Protein AF-0000000084985138 (afdb_homodimer)

Solvent-accessible surface area (backbone atoms only — not comparable to full-atom values): 16561 Å² total; per-residue (Å²): 129,56,75,46,77,39,46,39,47,27,26,32,42,63,54,96,91,42,33,31,40,39,38,38,76,90,52,29,64,14,48,37,75,36,84,43,32,40,29,29,34,38,32,27,40,36,70,93,33,71,47,73,74,36,28,66,40,36,61,41,64,42,62,32,70,59,45,59,69,62,34,6,36,36,43,36,88,59,55,50,19,69,42,33,66,43,81,42,59,30,41,55,74,44,71,42,72,86,73,21,36,34,35,34,71,59,70,101,64,57,65,66,29,38,24,44,46,53,28,52,50,43,36,36,56,53,20,66,79,80,75,42,58,36,78,61,58,57,84,52,41,78,13,36,74,53,33,75,76,50,74,59,80,75,41,46,61,119,127,56,76,46,77,39,45,38,46,27,26,31,42,62,53,96,90,43,34,31,40,39,37,38,76,90,54,30,64,15,48,35,76,37,85,42,32,39,30,31,34,37,32,27,41,37,69,93,32,71,48,72,74,34,28,66,40,36,59,39,67,43,62,32,70,58,45,58,67,60,34,7,35,35,44,37,89,60,57,51,21,69,42,33,65,44,79,42,58,32,43,54,73,47,71,42,73,86,73,22,36,33,34,34,72,60,70,100,64,58,67,67,28,38,25,43,47,56,29,51,50,43,37,35,55,53,19,64,80,81,75,42,58,36,77,60,57,56,85,51,42,76,12,37,72,54,34,75,75,51,73,60,80,76,42,46,62,118

pLDDT: mean 96.79, std 3.84, range [63.47, 98.94]

InterPro domains:
  IPR023370 TrmO-like, N-terminal domain [PF01980] (15-126)
  IPR023370 TrmO-like, N-terminal domain [PS51668] (6-130)
  IPR023370 TrmO-like, N-terminal domain [cd09281] (15-121)
  IPR036413 YaeB-like superfamily [SSF118196] (1-156)
  IPR036414 YaeB, N-terminal domain superfamily [G3DSA:2.40.30.70] (4-132)
  IPR040372 YaeB-like [PTHR12818] (17-146)
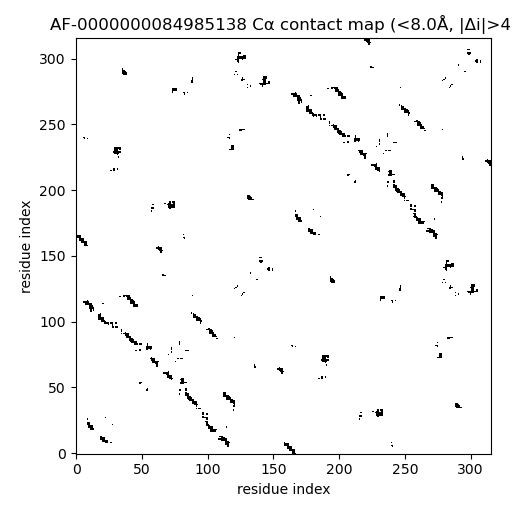
Structure (mmCIF, N/CA/C/O backbone):
data_AF-0000000084985138-model_v1
#
loop_
_entity.id
_entity.type
_entity.pdbx_description
1 polymer 'Methyltransferase, YaeB family'
#
loop_
_atom_site.group_PDB
_atom_site.id
_atom_site.type_symbol
_atom_site.label_atom_id
_atom_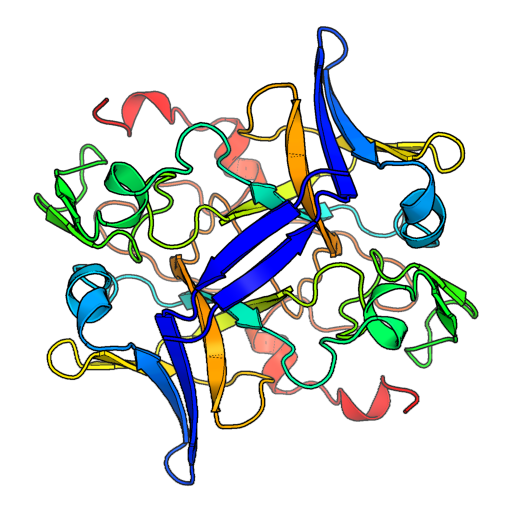site.label_alt_id
_atom_site.label_comp_id
_atom_site.label_asym_id
_atom_site.label_entity_id
_atom_site.label_seq_id
_atom_site.pdbx_PDB_ins_code
_atom_site.Cartn_x
_atom_site.Cartn_y
_atom_site.Cartn_z
_atom_site.occupancy
_atom_site.B_iso_or_equiv
_atom_site.auth_seq_id
_atom_site.auth_comp_id
_atom_site.auth_asym_id
_atom_site.auth_atom_id
_atom_site.pdbx_PDB_model_num
ATOM 1 N N . MET A 1 1 ? 5.258 -19.422 11.555 1 83.12 1 MET A N 1
ATOM 2 C CA . MET A 1 1 ? 4.477 -18.219 11.32 1 83.12 1 MET A CA 1
ATOM 3 C C . MET A 1 1 ? 4.637 -17.234 12.469 1 83.12 1 MET A C 1
ATOM 5 O O . MET A 1 1 ? 4.398 -17.578 13.625 1 83.12 1 MET A O 1
ATOM 9 N N . THR A 1 2 ? 5.156 -16.062 12.195 1 94.25 2 THR A N 1
ATOM 10 C CA . THR A 1 2 ? 5.344 -15.023 13.203 1 94.25 2 THR A CA 1
ATOM 11 C C . THR A 1 2 ? 4.184 -14.031 13.18 1 94.25 2 THR A C 1
ATOM 13 O O . THR A 1 2 ? 3.707 -13.656 12.109 1 94.25 2 THR A O 1
ATOM 16 N N . THR A 1 3 ? 3.689 -13.727 14.383 1 97.88 3 THR A N 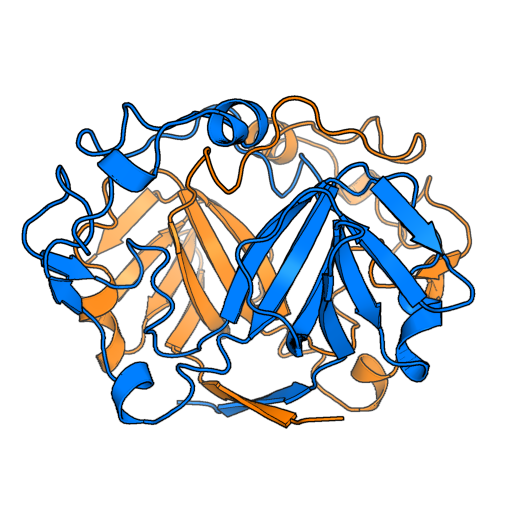1
ATOM 17 C CA . THR A 1 3 ? 2.553 -12.82 14.531 1 97.88 3 THR A CA 1
ATOM 18 C C . THR A 1 3 ? 3.012 -11.453 15.023 1 97.88 3 THR A C 1
ATOM 20 O O . THR A 1 3 ? 3.877 -11.359 15.898 1 97.88 3 THR A O 1
ATOM 23 N N . TYR A 1 4 ? 2.463 -10.398 14.477 1 98.44 4 TYR A N 1
ATOM 24 C CA . TYR A 1 4 ? 2.738 -9.016 14.859 1 98.44 4 TYR A CA 1
ATOM 25 C C . TYR A 1 4 ? 1.45 -8.289 15.227 1 98.44 4 TYR A C 1
ATOM 27 O O . TYR A 1 4 ? 0.352 -8.781 14.953 1 98.44 4 TYR A O 1
ATOM 35 N N . LYS A 1 5 ? 1.633 -7.109 15.914 1 98.12 5 LYS A N 1
ATOM 36 C CA . LYS A 1 5 ? 0.484 -6.309 16.328 1 98.12 5 LYS A CA 1
ATOM 37 C C . LYS A 1 5 ? 0.459 -4.969 15.594 1 98.12 5 LYS A C 1
ATOM 39 O O . LYS A 1 5 ? 1.508 -4.363 15.359 1 98.12 5 LYS A O 1
ATOM 44 N N . VAL A 1 6 ? -0.696 -4.547 15.227 1 98.44 6 VAL A N 1
ATOM 45 C CA . VAL A 1 6 ? -0.898 -3.217 14.664 1 98.44 6 VAL A CA 1
ATOM 46 C C . VAL A 1 6 ? -2.006 -2.496 15.43 1 98.44 6 VAL A C 1
ATOM 48 O O . VAL A 1 6 ? -2.955 -3.127 15.898 1 98.44 6 VAL A O 1
ATOM 51 N N . ASN A 1 7 ? -1.848 -1.217 15.547 1 98.31 7 ASN A N 1
ATOM 52 C CA . ASN A 1 7 ? -2.84 -0.392 16.219 1 98.31 7 ASN A CA 1
ATOM 53 C C . ASN A 1 7 ? -3.551 0.547 15.258 1 98.31 7 ASN A C 1
ATOM 55 O O . ASN A 1 7 ? -2.928 1.089 14.344 1 98.31 7 ASN A O 1
ATOM 59 N N . SER A 1 8 ? -4.844 0.676 15.445 1 98.69 8 SER A N 1
ATOM 60 C CA . SER A 1 8 ? -5.531 1.716 14.68 1 98.69 8 SER A CA 1
ATOM 61 C C . SER A 1 8 ? -5.008 3.102 15.047 1 98.69 8 SER A C 1
ATOM 63 O O . SER A 1 8 ? -4.762 3.391 16.219 1 98.69 8 SER A O 1
ATOM 65 N N . ILE A 1 9 ? -4.836 3.898 14.086 1 98.81 9 ILE A N 1
ATOM 66 C CA . ILE A 1 9 ? -4.355 5.25 14.359 1 98.81 9 ILE A CA 1
ATOM 67 C C . ILE A 1 9 ? -5.473 6.258 14.094 1 98.81 9 ILE A C 1
ATOM 69 O O . ILE A 1 9 ? -5.289 7.461 14.289 1 98.81 9 ILE A O 1
ATOM 73 N N . GLY A 1 10 ? -6.539 5.844 13.594 1 98.75 10 GLY A N 1
ATOM 74 C CA . GLY A 1 10 ? -7.691 6.648 13.219 1 98.75 10 GLY A CA 1
ATOM 75 C C . GLY A 1 10 ? -8.805 5.84 12.586 1 98.75 10 GLY A C 1
ATOM 76 O O . GLY A 1 10 ? -8.82 4.613 12.68 1 98.75 10 GLY A O 1
ATOM 77 N N . THR A 1 11 ? -9.773 6.566 12.031 1 98.69 11 THR A N 1
ATOM 78 C CA . THR A 1 11 ? -10.914 5.898 11.414 1 98.69 11 THR A CA 1
ATOM 79 C C . THR A 1 11 ? -11.375 6.648 10.164 1 98.69 11 THR A C 1
ATOM 81 O O . THR A 1 11 ? -11.102 7.84 10.016 1 98.69 11 THR A O 1
ATOM 84 N N . ILE A 1 12 ? -11.977 5.914 9.297 1 98.69 12 ILE A N 1
ATOM 85 C CA . ILE A 1 12 ? -12.688 6.508 8.164 1 98.69 12 ILE A CA 1
ATOM 86 C C . ILE A 1 12 ? -14.016 7.082 8.633 1 98.69 12 ILE A C 1
ATOM 88 O O . ILE A 1 12 ? -14.734 6.453 9.414 1 98.69 12 ILE A O 1
ATOM 92 N N . CYS A 1 13 ? -14.258 8.266 8.211 1 98.19 13 CYS A N 1
ATOM 93 C CA . CYS A 1 13 ? -15.539 8.906 8.469 1 98.19 13 CYS A CA 1
ATOM 94 C C . CYS A 1 13 ? -16.234 9.266 7.164 1 98.19 13 CYS A C 1
ATOM 96 O O . CYS A 1 13 ? -15.797 10.156 6.441 1 98.19 13 CYS A O 1
ATOM 98 N N . ASN A 1 14 ? -17.25 8.547 6.875 1 95.94 14 ASN A N 1
ATOM 99 C CA . ASN A 1 14 ? -18.109 8.859 5.73 1 95.94 14 ASN A CA 1
ATOM 100 C C . ASN A 1 14 ? -19.406 9.523 6.168 1 95.94 14 ASN A C 1
ATOM 102 O O . ASN A 1 14 ? -20.156 8.977 6.984 1 95.94 14 ASN A O 1
ATOM 106 N N . ASN A 1 15 ? -19.672 10.742 5.625 1 92.94 15 ASN A N 1
ATOM 107 C CA . ASN A 1 15 ? -20.922 11.43 5.938 1 92.94 15 ASN A CA 1
ATOM 108 C C . ASN A 1 15 ? -21.422 12.242 4.746 1 92.94 15 ASN A C 1
ATOM 110 O O . ASN A 1 15 ? -20.969 12.039 3.617 1 92.94 15 ASN A O 1
ATOM 114 N N . GLU A 1 16 ? -22.438 12.992 4.961 1 93 16 GLU A N 1
ATOM 115 C CA . GLU A 1 16 ? -23.078 13.734 3.883 1 93 16 GLU A CA 1
ATOM 116 C C . GLU A 1 16 ? -22.109 14.734 3.25 1 93 16 GLU A C 1
ATOM 118 O O . GLU A 1 16 ? -22.266 15.109 2.088 1 93 16 GLU A O 1
ATOM 123 N N . LYS A 1 17 ? -21.172 15.086 4.035 1 93.38 17 LYS A N 1
ATOM 124 C CA . LYS A 1 17 ? -20.234 16.094 3.564 1 93.38 17 LYS A CA 1
ATOM 125 C C . LYS A 1 17 ? -19.109 15.453 2.758 1 93.38 17 LYS A C 1
ATOM 127 O O . LYS A 1 17 ? -18.328 16.156 2.107 1 93.38 17 LYS A O 1
ATOM 132 N N . GLY A 1 18 ? -19 14.094 2.799 1 96.38 18 GLY A N 1
ATOM 133 C CA . GLY A 1 18 ? -17.969 13.414 2.027 1 96.38 18 GLY A CA 1
ATOM 134 C C . GLY A 1 18 ? -17.203 12.391 2.836 1 96.38 18 GLY A C 1
ATOM 135 O O . GLY A 1 18 ? -17.719 11.859 3.826 1 96.38 18 GLY A O 1
ATOM 136 N N . ALA A 1 19 ? -16.031 11.984 2.322 1 97.94 19 ALA A N 1
ATOM 137 C CA . ALA A 1 19 ? -15.156 10.992 2.953 1 97.94 19 ALA A CA 1
ATOM 138 C C . ALA A 1 19 ? -14.008 11.664 3.701 1 97.94 19 ALA A C 1
ATOM 140 O O . ALA A 1 19 ? -13.383 12.586 3.184 1 97.94 19 ALA A O 1
ATOM 141 N N . PHE A 1 20 ? -13.766 11.18 4.941 1 98.62 20 PHE A N 1
ATOM 142 C CA . PHE A 1 20 ? -12.727 11.766 5.789 1 98.62 20 PHE A CA 1
ATOM 143 C C . PHE A 1 20 ? -11.922 10.672 6.48 1 98.62 20 PHE A C 1
ATOM 145 O O . PHE A 1 20 ? -12.414 9.562 6.691 1 98.62 20 PHE A O 1
ATOM 152 N N . ILE A 1 21 ? -10.711 10.992 6.742 1 98.75 21 ILE A N 1
ATOM 153 C CA . ILE A 1 21 ? -9.891 10.273 7.707 1 98.75 21 ILE A CA 1
ATOM 154 C C . ILE A 1 21 ? -9.781 11.086 9 1 98.75 21 ILE A C 1
ATOM 156 O O . ILE A 1 21 ? -9.367 12.242 8.969 1 98.75 21 ILE A O 1
ATOM 160 N N . GLN A 1 22 ? -10.172 10.508 10.055 1 98.81 22 GLN A N 1
ATOM 161 C CA . GLN A 1 22 ? -10.008 11.133 11.359 1 98.81 22 GLN A CA 1
ATOM 162 C C . GLN A 1 22 ? -8.93 10.43 12.172 1 98.81 22 GLN A C 1
ATOM 164 O O . GLN A 1 22 ? -9.125 9.297 12.625 1 98.81 22 GLN A O 1
ATOM 169 N N . LEU A 1 23 ? -7.848 11.102 12.383 1 98.81 23 LEU A N 1
ATOM 170 C CA . LEU A 1 23 ? -6.781 10.531 13.203 1 98.81 23 LEU A CA 1
ATOM 171 C C . LEU A 1 23 ? -7.125 10.633 14.688 1 98.81 23 LEU A C 1
ATOM 173 O O . LEU A 1 23 ? -7.773 11.594 15.117 1 98.81 23 LEU A O 1
ATOM 177 N N . GLU A 1 24 ? -6.676 9.656 15.422 1 98.56 24 GLU A N 1
ATOM 178 C CA . GLU A 1 24 ? -6.668 9.828 16.875 1 98.56 24 GLU A CA 1
ATOM 179 C C . GLU A 1 24 ? -5.68 10.906 17.297 1 98.56 24 GLU A C 1
ATOM 181 O O . GLU A 1 24 ? -4.66 11.117 16.641 1 98.56 24 GLU A O 1
ATOM 186 N N . ALA A 1 25 ? -5.883 11.531 18.375 1 98.12 25 ALA A N 1
ATOM 187 C CA . ALA A 1 25 ? -5.199 12.742 18.828 1 98.12 25 ALA A CA 1
ATOM 188 C C . ALA A 1 25 ? -3.689 12.523 18.891 1 98.12 25 ALA A C 1
ATOM 190 O O . ALA A 1 25 ? -2.912 13.367 18.453 1 98.12 25 ALA A O 1
ATOM 191 N N . PRO A 1 26 ? -3.248 11.406 19.438 1 98.06 26 PRO A N 1
ATOM 192 C CA . PRO A 1 26 ? -1.802 11.242 19.594 1 98.06 26 PRO A CA 1
ATOM 193 C C . PRO A 1 26 ? -1.057 11.25 18.266 1 98.06 26 PRO A C 1
ATOM 195 O O . PRO A 1 26 ? 0.14 11.539 18.219 1 98.06 26 PRO A O 1
ATOM 198 N N . TYR A 1 27 ? -1.708 11.008 17.172 1 98.75 27 TYR A N 1
ATOM 199 C CA . TYR A 1 27 ? -1.024 10.805 15.906 1 98.75 27 TYR A CA 1
ATOM 200 C C . TYR A 1 27 ? -1.084 12.055 15.047 1 98.75 27 TYR A C 1
ATOM 202 O O . TYR A 1 27 ? -0.501 12.102 13.961 1 98.75 27 TYR A O 1
ATOM 210 N N . ILE A 1 28 ? -1.733 13.078 15.477 1 98.75 28 ILE A N 1
ATOM 211 C CA . ILE A 1 28 ? -2.004 14.281 14.703 1 98.75 28 ILE A CA 1
ATOM 212 C C . ILE A 1 28 ? -0.686 14.938 14.305 1 98.75 28 ILE A C 1
ATOM 214 O O . ILE A 1 28 ? -0.52 15.359 13.156 1 98.75 28 ILE A O 1
ATOM 218 N N . PRO A 1 29 ? 0.353 14.93 15.18 1 98.62 29 PRO A N 1
ATOM 219 C CA . PRO A 1 29 ? 1.61 15.578 14.789 1 98.62 29 PRO A CA 1
ATOM 220 C C . PRO A 1 29 ? 2.281 14.898 13.602 1 98.62 29 PRO A C 1
ATOM 222 O O . PRO A 1 29 ? 3.094 15.516 12.906 1 98.62 29 PRO A O 1
ATOM 225 N N . ALA A 1 30 ? 1.964 13.656 13.305 1 98.75 30 ALA A N 1
ATOM 226 C CA . ALA A 1 30 ? 2.592 12.883 12.234 1 98.75 30 ALA A CA 1
ATOM 227 C C . ALA A 1 30 ? 2.152 13.391 10.859 1 98.75 30 ALA A C 1
ATOM 229 O O . ALA A 1 30 ? 2.73 13.008 9.844 1 98.75 30 ALA A O 1
ATOM 230 N N . LEU A 1 31 ? 1.237 14.336 10.805 1 98.75 31 LEU A N 1
ATOM 231 C CA . LEU A 1 31 ? 0.702 14.867 9.555 1 98.75 31 LEU A CA 1
ATOM 232 C C . LEU A 1 31 ? 1.579 15.992 9.023 1 98.75 31 LEU A C 1
ATOM 234 O O . LEU A 1 31 ? 1.426 16.422 7.879 1 98.75 31 LEU A O 1
ATOM 238 N N . LYS A 1 32 ? 2.492 16.438 9.859 1 98.25 32 LYS A N 1
ATOM 239 C CA . LYS A 1 32 ? 3.262 17.641 9.531 1 98.25 32 LYS A CA 1
ATOM 240 C C . LYS A 1 32 ? 3.875 17.531 8.133 1 98.25 32 LYS A C 1
ATOM 242 O O . LYS A 1 32 ? 4.539 16.547 7.816 1 98.25 32 LYS A O 1
ATOM 247 N N . GLU A 1 33 ? 3.639 18.531 7.219 1 98 33 GLU A N 1
ATOM 248 C CA . GLU A 1 33 ? 4.227 18.703 5.895 1 98 33 GLU A CA 1
ATOM 249 C C . GLU A 1 33 ? 3.588 17.75 4.879 1 98 33 GLU A C 1
ATOM 251 O O . GLU A 1 33 ? 4.152 17.5 3.811 1 98 33 GLU A O 1
ATOM 256 N N . LEU A 1 34 ? 2.33 17.219 5.148 1 98.25 34 LEU A N 1
ATOM 257 C CA . LEU A 1 34 ? 1.65 16.328 4.227 1 98.25 34 LEU A CA 1
ATOM 258 C C . LEU A 1 34 ? 0.988 17.094 3.094 1 98.25 34 LEU A C 1
ATOM 260 O O . LEU A 1 34 ? 0.805 16.562 1.996 1 98.25 34 LEU A O 1
ATOM 264 N N . ASP A 1 35 ? 0.482 18.281 3.232 1 90.88 35 ASP A N 1
ATOM 265 C CA . ASP A 1 35 ? -0.328 19.094 2.324 1 90.88 35 ASP A CA 1
ATOM 266 C C . ASP A 1 35 ? 0.382 19.281 0.987 1 90.88 35 ASP A C 1
ATOM 268 O O . ASP A 1 35 ? -0.264 19.531 -0.036 1 90.88 35 ASP A O 1
ATOM 272 N N . GLY A 1 36 ? 1.616 19.062 0.75 1 93.94 36 GLY A N 1
ATOM 273 C CA . GLY A 1 36 ? 2.279 19.172 -0.539 1 93.94 36 GLY A CA 1
ATOM 274 C C . GLY A 1 36 ? 2.031 17.984 -1.45 1 93.94 36 GLY A C 1
ATOM 275 O O . GLY A 1 36 ? 2.205 18.078 -2.666 1 93.94 36 GLY A O 1
ATOM 276 N N . PHE A 1 37 ? 1.604 16.969 -0.965 1 98.56 37 PHE A N 1
ATOM 277 C CA . PHE A 1 37 ? 1.259 15.781 -1.731 1 98.56 37 PHE A CA 1
ATOM 278 C C . PHE A 1 37 ? -0.216 15.789 -2.113 1 98.56 37 PHE A C 1
ATOM 280 O O . PHE A 1 37 ? -1.08 16.016 -1.264 1 98.56 37 PHE A O 1
ATOM 287 N N . SER A 1 38 ? -0.513 15.539 -3.354 1 98.69 38 SER A N 1
ATOM 288 C CA . SER A 1 38 ? -1.9 15.539 -3.809 1 98.69 38 SER A CA 1
ATOM 289 C C . SER A 1 38 ? -2.615 14.25 -3.398 1 98.69 38 SER A C 1
ATOM 291 O O . SER A 1 38 ? -3.846 14.219 -3.322 1 98.69 38 SER A O 1
ATOM 293 N N . HIS 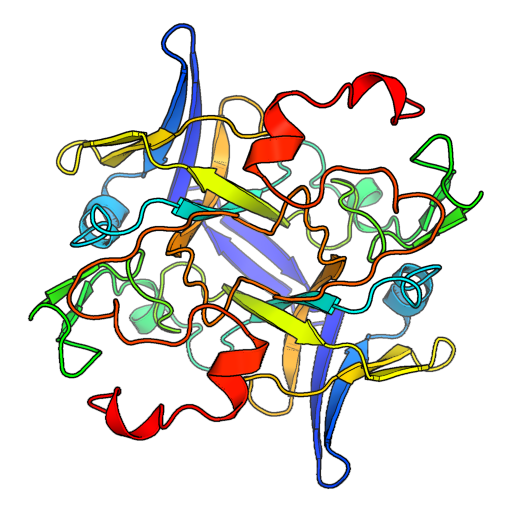A 1 39 ? -1.852 13.227 -3.242 1 98.81 39 HIS A N 1
ATOM 294 C CA . HIS A 1 39 ? -2.41 11.914 -2.936 1 98.81 39 HIS A CA 1
ATOM 295 C C . HIS A 1 39 ? -1.657 11.25 -1.787 1 98.81 39 HIS A C 1
ATOM 297 O O . HIS A 1 39 ? -0.494 11.578 -1.533 1 98.81 39 HIS A O 1
ATOM 303 N N . ILE A 1 40 ? -2.338 10.328 -1.13 1 98.88 40 ILE A N 1
ATOM 304 C CA . ILE A 1 40 ? -1.737 9.484 -0.1 1 98.88 40 ILE A CA 1
ATOM 305 C C . ILE A 1 40 ? -2.154 8.031 -0.312 1 98.88 40 ILE A C 1
ATOM 307 O O . ILE A 1 40 ? -3.188 7.758 -0.93 1 98.88 40 ILE A O 1
ATOM 311 N N . ASN A 1 41 ? -1.297 7.105 0.103 1 98.88 41 ASN A N 1
ATOM 312 C CA . ASN A 1 41 ? -1.668 5.711 0.323 1 98.88 41 ASN A CA 1
ATOM 313 C C . ASN A 1 41 ? -2.201 5.488 1.735 1 98.88 41 ASN A C 1
ATOM 315 O O . ASN A 1 41 ? -1.549 5.855 2.715 1 98.88 41 ASN A O 1
ATOM 319 N N . VAL A 1 42 ? -3.359 4.953 1.807 1 98.94 42 VAL A N 1
ATOM 320 C CA . VAL A 1 42 ? -3.971 4.652 3.098 1 98.94 42 VAL A CA 1
ATOM 321 C C . VAL A 1 42 ? -4.02 3.141 3.307 1 98.94 42 VAL A C 1
ATOM 323 O O . VAL A 1 42 ? -4.52 2.404 2.453 1 98.94 42 VAL A O 1
ATOM 326 N N . LEU A 1 43 ? -3.385 2.672 4.359 1 98.94 43 LEU A N 1
ATOM 327 C CA . LEU A 1 43 ? -3.57 1.308 4.84 1 98.94 43 LEU A CA 1
ATOM 328 C C . LEU A 1 43 ? -4.676 1.244 5.883 1 98.94 43 LEU A C 1
ATOM 330 O O . LEU A 1 43 ? -4.617 1.939 6.902 1 98.94 43 LEU A O 1
ATOM 334 N N . TRP A 1 44 ? -5.641 0.47 5.586 1 98.81 44 TRP A N 1
ATOM 335 C CA . TRP A 1 44 ? -6.781 0.393 6.488 1 98.81 44 TRP A CA 1
ATOM 336 C C . TRP A 1 44 ? -7.242 -1.052 6.664 1 98.81 44 TRP A C 1
ATOM 338 O O . TRP A 1 44 ? -6.777 -1.947 5.957 1 98.81 44 TRP A O 1
ATOM 348 N N . TRP A 1 45 ? -8.047 -1.31 7.668 1 98.81 45 TRP A N 1
ATOM 349 C CA . TRP A 1 45 ? -8.312 -2.658 8.156 1 98.81 45 TRP A CA 1
ATOM 350 C C . TRP A 1 45 ? -9.703 -3.127 7.723 1 98.81 45 TRP A C 1
ATOM 352 O O . TRP A 1 45 ? -10.711 -2.508 8.07 1 98.81 45 TRP A O 1
ATOM 362 N N . PHE A 1 46 ? -9.758 -4.234 6.922 1 98.06 46 PHE A N 1
ATOM 363 C CA . PHE A 1 46 ? -11.039 -4.848 6.605 1 98.06 46 PHE A CA 1
ATOM 364 C C . PHE A 1 46 ? -11.688 -5.43 7.855 1 98.06 46 PHE A C 1
ATOM 366 O O . PHE A 1 46 ? -11.82 -6.648 7.98 1 98.06 46 PHE A O 1
ATOM 373 N N . SER A 1 47 ? -12.234 -4.551 8.656 1 96.69 47 SER A N 1
ATOM 374 C CA . SER A 1 47 ? -12.672 -4.91 10 1 96.69 47 SER A CA 1
ATOM 375 C C . SER A 1 47 ? -13.805 -5.93 9.961 1 96.69 47 SER A C 1
ATOM 377 O O . SER A 1 47 ? -13.93 -6.762 10.867 1 96.69 47 SER A O 1
ATOM 379 N N . ASP A 1 48 ? -14.602 -5.938 8.945 1 96.44 48 ASP A N 1
ATOM 380 C CA . ASP A 1 48 ? -15.75 -6.828 8.859 1 96.44 48 ASP A CA 1
ATOM 381 C C . ASP A 1 48 ? -15.328 -8.227 8.422 1 96.44 48 ASP A C 1
ATOM 383 O O . ASP A 1 48 ? -16.125 -9.172 8.484 1 96.44 48 ASP A O 1
ATOM 387 N N . PHE A 1 49 ? -14.078 -8.391 8.086 1 97.75 49 PHE A N 1
ATOM 388 C CA . PHE A 1 49 ? -13.602 -9.656 7.551 1 97.75 49 PHE A CA 1
ATOM 389 C C . PHE A 1 49 ? -12.438 -10.195 8.367 1 97.75 49 PHE A C 1
ATOM 391 O O . PHE A 1 49 ? -11.547 -10.859 7.836 1 97.75 49 PHE A O 1
ATOM 398 N N . ASP A 1 50 ? -12.445 -9.766 9.641 1 97.81 50 ASP A N 1
ATOM 399 C CA . ASP A 1 50 ? -11.359 -10.156 10.531 1 97.81 50 ASP A CA 1
ATOM 400 C C . ASP A 1 50 ? -11.789 -11.297 11.453 1 97.81 50 ASP A C 1
ATOM 402 O O . ASP A 1 50 ? -11.984 -11.094 12.656 1 97.81 50 ASP A O 1
ATOM 406 N N . ASN A 1 51 ? -11.867 -12.438 10.977 1 97.69 51 ASN A N 1
ATOM 407 C CA . ASN A 1 51 ? -12.039 -13.656 11.766 1 97.69 51 ASN A CA 1
ATOM 408 C C . ASN A 1 51 ? -11.359 -14.852 11.102 1 97.69 51 ASN A C 1
ATOM 410 O O . ASN A 1 51 ? -10.906 -14.758 9.961 1 97.69 51 ASN A O 1
ATOM 414 N N . ALA A 1 52 ? -11.273 -15.945 11.758 1 97.44 52 ALA A N 1
ATOM 415 C CA . ALA A 1 52 ? -10.484 -17.109 11.328 1 97.44 52 ALA A CA 1
ATOM 416 C C . ALA A 1 52 ? -10.992 -17.641 9.992 1 97.44 52 ALA A C 1
ATOM 418 O O . ALA A 1 52 ? -10.195 -18.062 9.148 1 97.44 52 ALA A O 1
ATOM 419 N N . ASP A 1 53 ? -12.273 -17.672 9.812 1 98.19 53 ASP A N 1
ATOM 420 C CA . ASP A 1 53 ? -12.859 -18.219 8.586 1 98.19 53 ASP A CA 1
ATOM 421 C C . ASP A 1 53 ? -12.43 -17.406 7.367 1 98.19 53 ASP A C 1
ATOM 423 O O . ASP A 1 53 ? -12 -17.969 6.363 1 98.19 53 ASP A O 1
ATOM 427 N N . PHE A 1 54 ? -12.516 -16.125 7.43 1 98.44 54 PHE A N 1
ATOM 428 C CA . PHE A 1 54 ? -12.156 -15.25 6.316 1 98.44 54 PHE A CA 1
ATOM 429 C C . PHE A 1 54 ? -10.648 -15.258 6.09 1 98.44 54 PHE A C 1
ATOM 431 O O . PHE A 1 54 ? -10.188 -15.234 4.949 1 98.44 54 PHE A O 1
ATOM 438 N N . ARG A 1 55 ? -9.875 -15.375 7.109 1 98.31 55 ARG A N 1
ATOM 439 C CA . ARG A 1 55 ? -8.422 -15.273 7.027 1 98.31 55 ARG A CA 1
ATOM 440 C C . ARG A 1 55 ? -7.82 -16.562 6.469 1 98.31 55 ARG A C 1
ATOM 442 O O . ARG A 1 55 ? -6.648 -16.578 6.086 1 98.31 55 ARG A O 1
ATOM 449 N N . SER A 1 56 ? -8.602 -17.609 6.414 1 98.12 56 SER A N 1
ATOM 450 C CA . SER A 1 56 ? -8.102 -18.891 5.945 1 98.12 56 SER A CA 1
ATOM 451 C C . SER A 1 56 ? -8.352 -19.062 4.453 1 98.12 56 SER A C 1
ATOM 453 O O . SER A 1 56 ? -7.855 -20.016 3.844 1 98.12 56 SER A O 1
ATOM 455 N N . VAL A 1 57 ? -9.078 -18.156 3.857 1 98.25 57 VAL A N 1
ATOM 456 C CA . VAL A 1 57 ? -9.445 -18.266 2.449 1 98.25 57 VAL A CA 1
ATOM 457 C C . VAL A 1 57 ? -8.25 -17.875 1.579 1 98.25 57 VAL A C 1
ATOM 459 O O . VAL A 1 57 ? -7.68 -16.797 1.758 1 98.25 57 VAL A O 1
ATOM 462 N N . LEU A 1 58 ? -7.891 -18.719 0.598 1 98.56 58 LEU A N 1
ATOM 463 C CA . LEU A 1 58 ? -6.711 -18.484 -0.225 1 98.56 58 LEU A CA 1
ATOM 464 C C . LEU A 1 58 ? -7.086 -18.375 -1.697 1 98.56 58 LEU A C 1
ATOM 466 O O . LEU A 1 58 ? -6.297 -17.875 -2.506 1 98.56 58 LEU A O 1
ATOM 470 N N . GLU A 1 59 ? -8.273 -18.844 -1.986 1 98.31 59 GLU A N 1
ATOM 471 C CA . GLU A 1 59 ? -8.789 -18.781 -3.352 1 98.31 59 GLU A CA 1
ATOM 472 C C . GLU A 1 59 ? -10.242 -18.328 -3.377 1 98.31 59 GLU A C 1
ATOM 474 O O . GLU A 1 59 ? -10.953 -18.469 -2.377 1 98.31 59 GLU A O 1
ATOM 479 N N . THR A 1 60 ? -10.594 -17.812 -4.441 1 96.81 60 THR A N 1
ATOM 480 C CA . THR A 1 60 ? -11.984 -17.406 -4.633 1 96.81 60 THR A CA 1
ATOM 481 C C . THR A 1 60 ? -12.492 -17.844 -6 1 96.81 60 THR A C 1
ATOM 483 O O . THR A 1 60 ? -11.719 -17.969 -6.949 1 96.81 60 THR A O 1
ATOM 486 N N . ASP A 1 61 ? -13.789 -18.094 -6.039 1 95.81 61 ASP A N 1
ATOM 487 C CA . ASP A 1 61 ? -14.422 -18.266 -7.34 1 95.81 61 ASP A CA 1
ATOM 488 C C . ASP A 1 61 ? -14.414 -16.953 -8.141 1 95.81 61 ASP A C 1
ATOM 490 O O . ASP A 1 61 ? -14.086 -15.898 -7.598 1 95.81 61 ASP A O 1
ATOM 494 N N . GLN A 1 62 ? -14.734 -17.016 -9.375 1 95 62 GLN A N 1
ATOM 495 C CA . GLN A 1 62 ? -14.641 -15.914 -10.336 1 95 62 GLN A CA 1
ATOM 496 C C . GLN A 1 62 ? -15.203 -14.625 -9.758 1 95 62 GLN A C 1
ATOM 498 O O . GLN A 1 62 ? -16.406 -14.367 -9.836 1 95 62 GLN A O 1
ATOM 503 N N . PRO A 1 63 ? -14.312 -13.789 -9.352 1 91.56 63 PRO A N 1
ATOM 504 C CA . PRO A 1 63 ? -14.789 -12.586 -8.656 1 91.56 63 PRO A CA 1
ATOM 505 C C . PRO A 1 63 ? -15.242 -11.492 -9.625 1 91.56 63 PRO A C 1
ATOM 507 O O . PRO A 1 63 ? -16.047 -10.633 -9.25 1 91.56 63 PRO A O 1
ATOM 510 N N . TYR A 1 64 ? -14.648 -11.539 -10.852 1 92.88 64 TYR A N 1
ATOM 511 C CA . TYR A 1 64 ? -14.969 -10.555 -11.875 1 92.88 64 TYR A CA 1
ATOM 512 C C . TYR A 1 64 ? -15.531 -11.234 -13.125 1 92.88 64 TYR A C 1
ATOM 514 O O . TYR A 1 64 ? -15.133 -12.352 -13.461 1 92.88 64 TYR A O 1
ATOM 522 N N . LYS A 1 65 ? -16.375 -10.609 -13.844 1 92.12 65 LYS A N 1
ATOM 523 C CA . LYS A 1 65 ? -17.125 -11.18 -14.953 1 92.12 65 LYS A CA 1
ATOM 524 C C . LYS A 1 65 ? -16.188 -11.812 -15.984 1 92.12 65 LYS A C 1
ATOM 526 O O . LYS A 1 65 ? -16.484 -12.883 -16.516 1 92.12 65 LYS A O 1
ATOM 531 N N . LYS A 1 66 ? -15.055 -11.203 -16.266 1 94.31 66 LYS A N 1
ATOM 532 C CA . LYS A 1 66 ? -14.172 -11.688 -17.328 1 94.31 66 LYS A CA 1
ATOM 533 C C . LYS A 1 66 ? -12.945 -12.383 -16.75 1 94.31 66 LYS A C 1
ATOM 535 O O . LYS A 1 66 ? -12.031 -12.758 -17.484 1 94.31 66 LYS A O 1
ATOM 540 N N . ALA A 1 67 ? -12.977 -12.531 -15.422 1 95.5 67 ALA A N 1
ATOM 541 C CA . ALA A 1 67 ? -11.82 -13.125 -14.75 1 95.5 67 ALA A CA 1
ATOM 542 C C . ALA A 1 67 ? -11.805 -14.641 -14.922 1 95.5 67 ALA A C 1
ATOM 544 O O . ALA A 1 67 ? -12.797 -15.234 -15.344 1 95.5 67 ALA A O 1
ATOM 545 N N . PRO A 1 68 ? -10.672 -15.305 -14.633 1 96.25 68 PRO A N 1
ATOM 546 C CA . PRO A 1 68 ? -10.648 -16.766 -14.578 1 96.25 68 PRO A CA 1
ATOM 547 C C . PRO A 1 68 ? -11.633 -17.328 -13.562 1 96.25 68 PRO A C 1
ATOM 549 O O . PRO A 1 68 ? -12.016 -16.641 -12.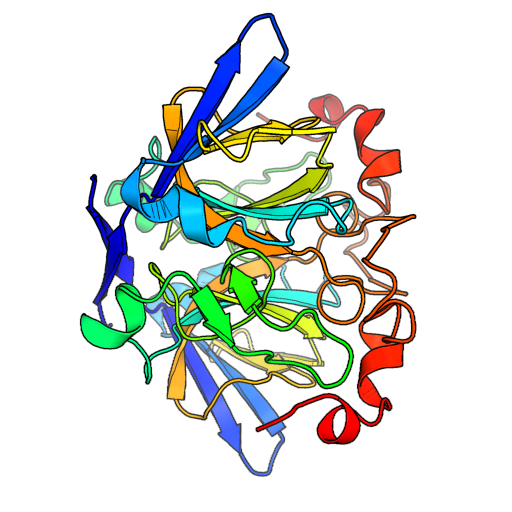609 1 96.25 68 PRO A O 1
ATOM 552 N N . GLU A 1 69 ? -11.984 -18.594 -13.75 1 95.94 69 GLU A N 1
ATOM 553 C CA . GLU A 1 69 ? -12.984 -19.266 -12.922 1 95.94 69 GLU A CA 1
ATOM 554 C C . GLU A 1 69 ? -12.562 -19.281 -11.453 1 95.94 69 GLU A C 1
ATOM 556 O O . GLU A 1 69 ? -13.406 -19.172 -10.555 1 95.94 69 GLU A O 1
ATOM 561 N N . LYS A 1 70 ? -11.297 -19.484 -11.25 1 97 70 LYS A N 1
ATOM 562 C CA . LYS A 1 70 ? -10.719 -19.516 -9.914 1 97 70 LYS A CA 1
ATOM 563 C C . LYS A 1 70 ? -9.469 -18.641 -9.836 1 97 70 LYS A C 1
ATOM 565 O O . LYS A 1 70 ? -8.633 -18.672 -10.742 1 97 70 LYS A O 1
ATOM 570 N N . MET A 1 71 ? -9.422 -17.859 -8.812 1 97.44 71 MET A N 1
ATOM 571 C CA . MET A 1 71 ? -8.266 -16.984 -8.617 1 97.44 71 MET A CA 1
ATOM 572 C C . MET A 1 71 ? -7.754 -17.062 -7.188 1 97.44 71 MET A C 1
ATOM 574 O O . MET A 1 71 ? -8.539 -17.234 -6.25 1 97.44 71 MET A O 1
ATOM 578 N N . GLY A 1 72 ? -6.41 -16.969 -7.031 1 98.5 72 GLY A N 1
ATOM 579 C CA . GLY A 1 72 ? -5.859 -16.781 -5.699 1 98.5 72 GLY A CA 1
ATOM 580 C C . GLY A 1 72 ? -6.078 -15.383 -5.16 1 98.5 72 GLY A C 1
ATOM 581 O O . GLY A 1 72 ? -6.09 -14.414 -5.922 1 98.5 72 GLY A O 1
ATOM 582 N N . ILE A 1 73 ? -6.164 -15.273 -3.861 1 98.5 73 ILE A N 1
ATOM 583 C CA . ILE A 1 73 ? -6.543 -14.008 -3.252 1 98.5 73 ILE A CA 1
ATOM 584 C C . ILE A 1 73 ? -5.457 -12.961 -3.504 1 98.5 73 ILE A C 1
ATOM 586 O O . ILE A 1 73 ? -5.742 -11.773 -3.613 1 98.5 73 ILE A O 1
ATOM 590 N N . PHE A 1 74 ? -4.188 -13.367 -3.732 1 98.81 74 PHE A N 1
ATOM 591 C CA . PHE A 1 74 ? -3.104 -12.422 -3.975 1 98.81 74 PHE A CA 1
ATOM 592 C C . PHE A 1 74 ? -3.166 -11.875 -5.398 1 98.81 74 PHE A C 1
ATOM 594 O O . PHE A 1 74 ? -2.492 -10.898 -5.723 1 98.81 74 PHE A O 1
ATOM 601 N N . ALA A 1 75 ? -4.008 -12.469 -6.211 1 98.38 75 ALA A N 1
ATOM 602 C CA . ALA A 1 75 ? -4.25 -11.953 -7.559 1 98.38 75 ALA A CA 1
ATOM 603 C C . ALA A 1 75 ? -5.508 -11.094 -7.594 1 98.38 75 ALA A C 1
ATOM 605 O O . ALA A 1 75 ? -6 -10.75 -8.672 1 98.38 75 ALA A O 1
ATOM 606 N N . THR A 1 76 ? -6.039 -10.773 -6.414 1 97.31 76 THR A N 1
ATOM 607 C CA . THR A 1 76 ? -7.234 -9.953 -6.289 1 97.31 76 THR A CA 1
ATOM 608 C C . THR A 1 76 ? -7.023 -8.852 -5.246 1 97.31 76 THR A C 1
ATOM 610 O O . THR A 1 76 ? -5.969 -8.781 -4.613 1 97.31 76 THR A O 1
ATOM 613 N N . ARG A 1 77 ? -8.031 -8.016 -5.168 1 96.94 77 ARG A N 1
ATOM 614 C CA . ARG A 1 77 ? -8.109 -7.027 -4.098 1 96.94 77 ARG A CA 1
ATOM 615 C C . ARG A 1 77 ? -9.234 -7.359 -3.127 1 96.94 77 ARG A C 1
ATOM 617 O O . ARG A 1 77 ? -9.867 -6.461 -2.572 1 96.94 77 ARG A O 1
ATOM 624 N N . SER A 1 78 ? -9.438 -8.633 -2.902 1 96.12 78 SER A N 1
ATOM 625 C CA . SER A 1 78 ? -10.492 -9.148 -2.041 1 96.12 78 SER A CA 1
ATOM 626 C C . SER A 1 78 ? -10.25 -8.773 -0.583 1 96.12 78 SER A C 1
ATOM 628 O O . SER A 1 78 ? -9.117 -8.828 -0.102 1 96.12 78 SER A O 1
ATOM 630 N N . PRO A 1 79 ? -11.344 -8.43 0.163 1 97.31 79 PRO A N 1
ATOM 631 C CA . PRO A 1 79 ? -11.211 -8.195 1.603 1 97.31 79 PRO A CA 1
ATOM 632 C C . PRO A 1 79 ? -10.938 -9.477 2.387 1 97.31 79 PRO A C 1
ATOM 634 O O . PRO A 1 79 ? -10.5 -9.422 3.539 1 97.31 79 PRO A O 1
ATOM 637 N N . VAL A 1 80 ? -11.312 -10.594 1.777 1 97.81 80 VAL A N 1
ATOM 638 C CA . VAL A 1 80 ? -11.094 -11.914 2.369 1 97.81 80 VAL A CA 1
ATOM 639 C C . VAL A 1 80 ? -9.672 -12.383 2.078 1 97.81 80 VAL A C 1
ATOM 641 O O . VAL A 1 80 ? -9.367 -12.805 0.959 1 97.81 80 VAL A O 1
ATOM 644 N N . ARG A 1 81 ? -8.883 -12.375 3.146 1 98.69 81 ARG A N 1
ATOM 645 C CA . ARG A 1 81 ? -7.469 -12.688 2.961 1 98.69 81 ARG A CA 1
ATOM 646 C C . ARG A 1 81 ? -6.777 -12.906 4.301 1 98.69 81 ARG A C 1
ATOM 648 O O . ARG A 1 81 ? -7.297 -12.508 5.348 1 98.69 81 ARG A O 1
ATOM 655 N N . PRO A 1 82 ? -5.523 -13.469 4.301 1 98.56 82 PRO A N 1
ATOM 656 C CA . PRO A 1 82 ? -4.852 -13.844 5.547 1 98.56 82 PRO A CA 1
ATOM 657 C C . PRO A 1 82 ? -4.688 -12.672 6.508 1 98.56 82 PRO A C 1
ATOM 659 O O . PRO A 1 82 ? -4.926 -12.82 7.711 1 98.56 82 PRO A O 1
ATOM 662 N N . ASN A 1 83 ? -4.16 -11.578 6.027 1 98.81 83 ASN A N 1
ATOM 663 C CA . ASN A 1 83 ? -4.145 -10.312 6.754 1 98.81 83 ASN A CA 1
ATOM 664 C C . ASN A 1 83 ? -5.059 -9.273 6.102 1 98.81 83 ASN A C 1
ATOM 666 O O . ASN A 1 83 ? -4.777 -8.797 5 1 98.81 83 ASN A O 1
ATOM 670 N N . PRO A 1 84 ? -6.152 -8.969 6.738 1 98.69 84 PRO A N 1
ATOM 671 C CA . PRO A 1 84 ? -7.148 -8.109 6.098 1 98.69 84 PRO A CA 1
ATOM 672 C C . PRO A 1 84 ? -6.738 -6.637 6.094 1 98.69 84 PRO A C 1
ATOM 674 O O . PRO A 1 84 ? -7.477 -5.785 6.594 1 98.69 84 PRO A O 1
ATOM 677 N N . ILE A 1 85 ? -5.586 -6.328 5.473 1 98.88 85 ILE A N 1
ATOM 678 C CA . ILE A 1 85 ? -5.086 -4.973 5.277 1 98.88 85 ILE A CA 1
ATOM 679 C C . ILE A 1 85 ? -5.457 -4.484 3.877 1 98.88 85 ILE A C 1
ATOM 681 O O . ILE A 1 85 ? -5.117 -5.125 2.881 1 98.88 85 ILE A O 1
ATOM 685 N N . ALA A 1 86 ? -6.156 -3.422 3.842 1 98.75 86 ALA A N 1
ATOM 686 C CA . ALA A 1 86 ? -6.484 -2.799 2.562 1 98.75 86 ALA A CA 1
ATOM 687 C C . ALA A 1 86 ? -5.469 -1.721 2.199 1 98.75 86 ALA A C 1
ATOM 689 O O . ALA A 1 86 ? -4.742 -1.228 3.062 1 98.75 86 ALA A O 1
ATOM 690 N N . LEU A 1 87 ? -5.371 -1.442 0.939 1 98.81 87 LEU A N 1
ATOM 691 C CA . LEU A 1 87 ? -4.531 -0.387 0.385 1 98.81 87 LEU A CA 1
ATOM 692 C C . LEU A 1 87 ? -5.316 0.471 -0.602 1 98.81 87 LEU A C 1
ATOM 694 O O . LEU A 1 87 ? -5.879 -0.046 -1.569 1 98.81 87 LEU A O 1
ATOM 698 N N . SER A 1 88 ? -5.395 1.771 -0.368 1 98.5 88 SER A N 1
ATOM 699 C CA . SER A 1 88 ? -6.059 2.697 -1.278 1 98.5 88 SER A CA 1
ATOM 700 C C . SER A 1 88 ? -5.199 3.932 -1.535 1 98.5 88 SER A C 1
ATOM 702 O O . SER A 1 88 ? -4.746 4.586 -0.594 1 98.5 88 SER A O 1
ATOM 704 N N . ALA A 1 89 ? -4.922 4.203 -2.783 1 98.62 89 ALA A N 1
ATOM 705 C CA . ALA A 1 89 ? -4.461 5.539 -3.143 1 98.62 89 ALA A CA 1
ATOM 706 C C . ALA A 1 89 ? -5.629 6.516 -3.244 1 98.62 89 ALA A C 1
ATOM 708 O O . ALA A 1 89 ? -6.605 6.25 -3.949 1 98.62 89 ALA A O 1
ATOM 709 N N . VAL A 1 90 ? -5.496 7.676 -2.518 1 98.44 90 VAL A N 1
ATOM 710 C CA . VAL A 1 90 ? -6.633 8.586 -2.508 1 98.44 90 VAL A CA 1
ATOM 711 C C . VAL A 1 90 ? -6.148 10.023 -2.68 1 98.44 90 VAL A C 1
ATOM 713 O O . VAL A 1 90 ? -5.02 10.352 -2.303 1 98.44 90 VAL A O 1
ATOM 716 N N . GLU A 1 91 ? -7.004 10.812 -3.205 1 98.44 91 GLU A N 1
ATOM 717 C CA . GLU A 1 91 ? -6.711 12.234 -3.379 1 98.44 91 GLU A CA 1
ATOM 718 C C . GLU A 1 91 ? -7.031 13.023 -2.113 1 98.44 91 GLU A C 1
ATOM 720 O O . GLU A 1 91 ? -8.102 12.852 -1.521 1 98.44 91 GLU A O 1
ATOM 725 N N . ILE A 1 92 ? -6.113 13.859 -1.729 1 98.69 92 ILE A N 1
ATOM 726 C CA . ILE A 1 92 ? -6.332 14.773 -0.613 1 98.69 92 ILE A CA 1
ATOM 727 C C . ILE A 1 92 ? -7.098 16 -1.096 1 98.69 92 ILE A C 1
ATOM 729 O O . ILE A 1 92 ? -6.695 16.656 -2.068 1 98.69 92 ILE A O 1
ATOM 733 N N . ILE A 1 93 ? -8.156 16.297 -0.435 1 98.19 93 ILE A N 1
ATOM 734 C CA . ILE A 1 93 ? -8.898 17.531 -0.724 1 98.19 93 ILE A CA 1
ATOM 735 C C . ILE A 1 93 ? -8.469 18.625 0.233 1 98.19 93 ILE A C 1
ATOM 737 O O . ILE A 1 93 ? -8.219 19.766 -0.188 1 98.19 93 ILE A O 1
ATOM 741 N N . ASP A 1 94 ? -8.367 18.25 1.539 1 98.12 94 ASP A N 1
ATOM 742 C CA . ASP A 1 94 ? -7.996 19.219 2.566 1 98.12 94 ASP A CA 1
ATOM 743 C C . ASP A 1 94 ? -7.488 18.516 3.824 1 98.12 94 ASP A C 1
ATOM 745 O O . ASP A 1 94 ? -7.805 17.344 4.062 1 98.12 94 ASP A O 1
ATOM 749 N N . ILE A 1 95 ? -6.668 19.234 4.527 1 98.56 95 ILE A N 1
ATOM 750 C CA . ILE A 1 95 ? -6.152 18.719 5.793 1 98.56 95 ILE A CA 1
ATOM 751 C C . ILE A 1 95 ? -6.355 19.75 6.895 1 98.56 95 ILE A C 1
ATOM 753 O O . ILE A 1 95 ? -5.922 20.906 6.762 1 98.56 95 ILE A O 1
ATOM 757 N N . ASP A 1 96 ? -7.07 19.391 7.918 1 98.31 96 ASP A N 1
ATOM 758 C CA . ASP A 1 96 ? -7.125 20.172 9.156 1 98.31 96 ASP A CA 1
ATOM 759 C C . ASP A 1 96 ? -6.109 19.656 10.172 1 98.31 96 ASP A C 1
ATOM 761 O O . ASP A 1 96 ? -6.383 18.688 10.898 1 98.31 96 ASP A O 1
ATOM 765 N N . TYR A 1 97 ? -5.023 20.312 10.312 1 98 97 TYR A N 1
ATOM 766 C CA . TYR A 1 97 ? -3.896 19.844 11.117 1 98 97 TYR A CA 1
ATOM 767 C C . TYR A 1 97 ? -4.207 19.953 12.602 1 98 97 TYR A C 1
ATOM 769 O O . TYR A 1 97 ? -3.555 19.312 13.43 1 98 97 TYR A O 1
ATOM 777 N N . MET A 1 98 ? -5.098 20.766 12.922 1 97.94 98 MET A N 1
ATOM 778 C CA . MET A 1 98 ? -5.438 20.938 14.328 1 97.94 98 MET A CA 1
ATOM 779 C C . MET A 1 98 ? -6.281 19.781 14.836 1 97.94 98 MET A C 1
ATOM 781 O O . MET A 1 98 ? -5.996 19.219 15.891 1 97.94 98 MET A O 1
ATOM 785 N N . SER A 1 99 ? -7.27 19.328 14.078 1 98.19 99 SER A N 1
ATOM 786 C CA . SER A 1 99 ? -8.188 18.297 14.516 1 98.19 99 SER A CA 1
ATOM 787 C C . SER A 1 99 ? -7.762 16.922 13.992 1 98.19 99 SER A C 1
ATOM 789 O O . SER A 1 99 ? -8.312 15.898 14.391 1 98.19 99 SER A O 1
ATOM 791 N N . GLY A 1 100 ? -6.816 16.891 13.102 1 98.38 100 GLY A N 1
ATOM 792 C CA . GLY A 1 100 ? -6.363 15.641 12.523 1 98.38 100 GLY A CA 1
ATOM 793 C C . GLY A 1 100 ? -7.324 15.07 11.5 1 98.38 100 GLY A C 1
ATOM 794 O O . GLY A 1 100 ? -7.469 13.852 11.391 1 98.38 100 GLY A O 1
ATOM 795 N N . LEU A 1 101 ? -8.023 15.953 10.875 1 98.44 101 LEU A N 1
ATOM 796 C CA . LEU A 1 101 ? -9.016 15.539 9.883 1 98.44 101 LEU A CA 1
ATOM 797 C C . LEU A 1 101 ? -8.484 15.734 8.469 1 98.44 101 LEU A C 1
ATOM 799 O O . LEU A 1 101 ? -8.031 16.828 8.109 1 98.44 101 LEU A O 1
ATOM 803 N N . ILE A 1 102 ? -8.453 14.695 7.703 1 98.75 102 ILE A N 1
ATOM 804 C CA . ILE A 1 102 ? -8.086 14.75 6.293 1 98.75 102 ILE A CA 1
ATOM 805 C C . ILE A 1 102 ? -9.32 14.492 5.43 1 98.75 102 ILE A C 1
ATOM 807 O O . ILE A 1 102 ? -9.898 13.406 5.469 1 98.75 102 ILE A O 1
ATOM 811 N N . GLN A 1 103 ? -9.734 15.461 4.664 1 98.62 103 GLN A N 1
ATOM 812 C CA . GLN A 1 103 ? -10.773 15.227 3.672 1 98.62 103 GLN A CA 1
ATOM 813 C C . GLN A 1 103 ? -10.195 14.602 2.406 1 98.62 103 GLN A C 1
ATOM 815 O O . GLN A 1 103 ? -9.188 15.062 1.881 1 98.62 103 GLN A O 1
ATOM 820 N N . ILE A 1 104 ? -10.82 13.555 1.967 1 98.5 104 ILE A N 1
ATOM 821 C CA . ILE A 1 104 ? -10.359 12.859 0.769 1 98.5 104 ILE A CA 1
ATOM 822 C C . ILE A 1 104 ? -11.5 12.75 -0.239 1 98.5 104 ILE A C 1
ATOM 824 O O . ILE A 1 104 ? -12.664 12.93 0.115 1 98.5 104 ILE A O 1
ATOM 828 N N . ALA A 1 105 ? -11.156 12.445 -1.466 1 97.31 105 ALA A N 1
ATOM 829 C CA . ALA A 1 105 ? -12.141 12.438 -2.545 1 97.31 105 ALA A CA 1
ATOM 830 C C . ALA A 1 105 ? -13.055 11.219 -2.439 1 97.31 105 ALA A C 1
ATOM 832 O O . ALA A 1 105 ? -14.273 11.336 -2.57 1 97.31 105 ALA A O 1
ATOM 833 N N . TYR A 1 106 ? -12.516 10.078 -2.332 1 94.81 106 TYR A N 1
ATOM 834 C CA . TYR A 1 106 ? -13.258 8.82 -2.266 1 94.81 106 TYR A CA 1
ATOM 835 C C . TYR A 1 106 ? -12.406 7.707 -1.675 1 94.81 106 TYR A C 1
ATOM 837 O O . TYR A 1 106 ? -11.188 7.691 -1.856 1 94.81 106 TYR A O 1
ATOM 845 N N . ILE A 1 107 ? -13.031 6.844 -0.97 1 95.81 107 ILE A N 1
ATOM 846 C CA . ILE A 1 107 ? -12.391 5.605 -0.53 1 95.81 107 ILE A CA 1
ATOM 847 C C . ILE A 1 107 ? -13.438 4.504 -0.397 1 95.81 107 ILE A C 1
ATOM 849 O O . ILE A 1 107 ? -14.555 4.754 0.053 1 95.81 107 ILE A O 1
ATOM 853 N N . ASP A 1 108 ? -13.062 3.326 -0.839 1 92.62 108 ASP A N 1
ATOM 854 C CA . ASP A 1 108 ? -13.961 2.178 -0.758 1 92.62 108 ASP A CA 1
ATOM 855 C C . ASP A 1 108 ? -13.891 1.526 0.622 1 92.62 108 ASP A C 1
ATOM 857 O O . ASP A 1 108 ? -13.562 0.345 0.743 1 92.62 108 ASP A O 1
ATOM 861 N N . ALA A 1 109 ? -14.07 2.229 1.62 1 96.38 109 ALA A N 1
ATOM 862 C CA . ALA A 1 109 ? -14.094 1.768 3.006 1 96.38 109 ALA A CA 1
ATOM 863 C C . ALA A 1 109 ? -15.391 2.184 3.699 1 96.38 109 ALA A C 1
ATOM 865 O O . ALA A 1 109 ? -15.883 3.293 3.49 1 96.38 109 ALA A O 1
ATOM 866 N N . ASN A 1 110 ? -15.914 1.329 4.531 1 96.12 110 ASN A N 1
ATOM 867 C CA . ASN A 1 110 ? -17.109 1.646 5.305 1 96.12 110 ASN A CA 1
ATOM 868 C C . ASN A 1 110 ? -16.828 2.703 6.367 1 96.12 110 ASN A C 1
ATOM 870 O O . ASN A 1 110 ? -15.68 2.879 6.781 1 96.12 110 ASN A O 1
ATOM 874 N N . ASP A 1 111 ? -17.906 3.355 6.77 1 97.44 111 ASP A N 1
ATOM 875 C CA . ASP A 1 111 ? -17.797 4.273 7.898 1 97.44 111 ASP A CA 1
ATOM 876 C C . ASP A 1 111 ? -17.25 3.568 9.133 1 97.44 111 ASP A C 1
ATOM 878 O O . ASP A 1 111 ? -17.531 2.391 9.359 1 97.44 111 ASP A O 1
ATOM 882 N N . LYS A 1 112 ? -16.328 4.258 9.867 1 97.62 112 LYS A N 1
ATOM 883 C CA . LYS A 1 112 ? -15.75 3.822 11.133 1 97.62 112 LYS A CA 1
ATOM 884 C C . LYS A 1 112 ? -14.695 2.742 10.914 1 97.62 112 LYS A C 1
ATOM 886 O O . LYS A 1 112 ? -14.234 2.111 11.867 1 97.62 112 LYS A O 1
ATOM 891 N N . THR A 1 113 ? -14.305 2.516 9.641 1 98.38 113 THR A N 1
ATOM 892 C CA . THR A 1 113 ? -13.234 1.572 9.344 1 98.38 113 THR A CA 1
ATOM 893 C C . THR A 1 113 ? -11.914 2.043 9.953 1 98.38 113 THR A C 1
ATOM 895 O O . THR A 1 113 ? -11.539 3.207 9.812 1 98.38 113 THR A O 1
ATOM 898 N N . PRO A 1 114 ? -11.195 1.098 10.672 1 98.75 114 PRO A N 1
ATOM 899 C CA . PRO A 1 114 ? -9.914 1.486 11.258 1 98.75 114 PRO A CA 1
ATOM 900 C C . PRO A 1 114 ? -8.844 1.762 10.211 1 98.75 114 PRO A C 1
ATOM 902 O O . PRO A 1 114 ? -8.758 1.05 9.211 1 98.75 114 PRO A O 1
ATOM 905 N N . ILE A 1 115 ? -8.023 2.773 10.492 1 98.75 115 ILE A N 1
ATOM 906 C CA . ILE A 1 115 ? -6.875 3.135 9.672 1 98.75 115 ILE A CA 1
ATOM 907 C C . ILE A 1 115 ? -5.59 2.682 10.359 1 98.75 115 ILE A C 1
ATOM 909 O O . ILE A 1 115 ? -5.441 2.834 11.578 1 98.75 115 ILE A O 1
ATOM 913 N N . LEU A 1 116 ? -4.684 2.172 9.547 1 98.88 116 LEU A N 1
ATOM 914 C CA . LEU A 1 116 ? -3.465 1.612 10.125 1 98.88 116 LEU A CA 1
ATOM 915 C C . LEU A 1 116 ? -2.27 2.521 9.859 1 98.88 116 LEU A C 1
ATOM 917 O O . LEU A 1 116 ? -1.335 2.574 10.656 1 98.88 116 LEU A O 1
ATOM 921 N N . ASP A 1 117 ? -2.271 3.125 8.719 1 98.88 117 ASP A N 1
ATOM 922 C CA . ASP A 1 117 ? -1.117 3.928 8.328 1 98.88 117 ASP A CA 1
ATOM 923 C C . ASP A 1 117 ? -1.456 4.84 7.152 1 98.88 117 ASP A C 1
ATOM 925 O O . ASP A 1 117 ? -2.408 4.582 6.414 1 98.88 117 ASP A O 1
ATOM 929 N N . ILE A 1 118 ? -0.702 5.883 7.016 1 98.88 118 ILE A N 1
ATOM 930 C CA . ILE A 1 118 ? -0.745 6.809 5.891 1 98.88 118 ILE A CA 1
ATOM 931 C C . ILE A 1 118 ? 0.664 7.023 5.344 1 98.88 118 ILE A C 1
ATOM 933 O O . ILE A 1 118 ? 1.619 7.172 6.109 1 98.88 118 ILE A O 1
ATOM 937 N N . LYS A 1 119 ? 0.811 6.98 4.07 1 98.81 119 LYS A N 1
ATOM 938 C CA . LYS A 1 119 ? 2.049 7.305 3.365 1 98.81 119 LYS A CA 1
ATOM 939 C C . LYS A 1 119 ? 1.789 8.273 2.217 1 98.81 119 LYS A C 1
ATOM 941 O O . LYS A 1 119 ? 0.775 8.164 1.523 1 98.81 119 LYS A O 1
ATOM 946 N N . PRO A 1 120 ? 2.699 9.234 2.064 1 98.81 120 PRO A N 1
ATOM 947 C CA . PRO A 1 120 ? 2.521 10.039 0.854 1 98.81 120 PRO A CA 1
ATOM 948 C C . PRO A 1 120 ? 2.637 9.211 -0.426 1 98.81 120 PRO A C 1
ATOM 950 O O . PRO A 1 120 ? 3.447 8.281 -0.495 1 98.81 120 PRO A O 1
ATOM 953 N N . TYR A 1 121 ? 1.742 9.477 -1.416 1 98.81 121 TYR A N 1
ATOM 954 C CA . TYR A 1 121 ? 1.938 8.906 -2.746 1 98.81 121 TYR A CA 1
ATOM 955 C C . TYR A 1 121 ? 3.123 9.562 -3.447 1 98.81 121 TYR A C 1
ATOM 957 O O . TYR A 1 121 ? 3.084 10.758 -3.764 1 98.81 121 TYR A O 1
ATOM 965 N N . THR A 1 122 ? 4.148 8.812 -3.621 1 97.94 122 THR A N 1
ATOM 966 C CA . THR A 1 122 ? 5.383 9.258 -4.258 1 97.94 122 THR A CA 1
ATOM 967 C C . THR A 1 122 ? 5.598 8.539 -5.586 1 97.94 122 THR A C 1
ATOM 969 O O . THR A 1 122 ? 5.906 7.344 -5.605 1 97.94 122 THR A O 1
ATOM 972 N N . PRO A 1 123 ? 5.52 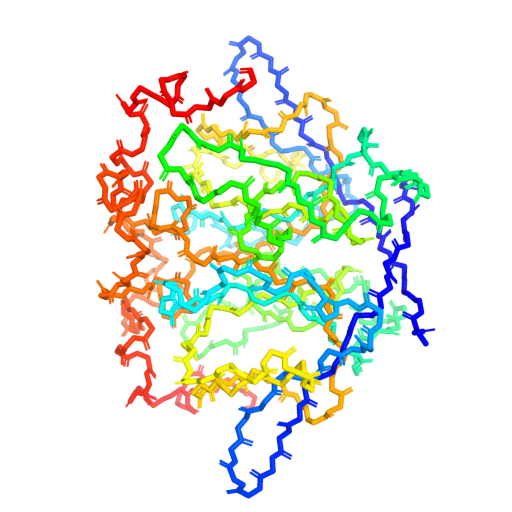9.258 -6.672 1 98.12 123 PRO A N 1
ATOM 973 C CA . PRO A 1 123 ? 5.574 8.594 -7.977 1 98.12 123 PRO A CA 1
ATOM 974 C C . PRO A 1 123 ? 6.797 7.688 -8.125 1 98.12 123 PRO A C 1
ATOM 976 O O . PRO A 1 123 ? 6.707 6.613 -8.727 1 98.12 123 PRO A O 1
ATOM 979 N N . SER A 1 124 ? 7.918 8.039 -7.594 1 97.5 124 SER A N 1
ATOM 980 C CA . SER A 1 124 ? 9.148 7.273 -7.723 1 97.5 124 SER A CA 1
ATOM 981 C C . SER A 1 124 ? 9.023 5.91 -7.051 1 97.5 124 SER A C 1
ATOM 983 O O . SER A 1 124 ? 9.828 5.008 -7.309 1 97.5 124 SER A O 1
ATOM 985 N N . LEU A 1 125 ? 8.039 5.766 -6.172 1 97.31 125 LEU A N 1
ATOM 986 C CA . LEU A 1 125 ? 7.883 4.527 -5.414 1 97.31 125 LEU A CA 1
ATOM 987 C C . LEU A 1 125 ? 6.566 3.84 -5.762 1 97.31 125 LEU A C 1
ATOM 989 O O . LEU A 1 125 ? 6.453 2.617 -5.652 1 97.31 125 LEU A O 1
ATOM 993 N N . ASP A 1 126 ? 5.605 4.672 -6.273 1 98.5 126 ASP A N 1
ATOM 994 C CA . ASP A 1 126 ? 4.238 4.156 -6.281 1 98.5 126 ASP A CA 1
ATOM 995 C C . ASP A 1 126 ? 3.693 4.074 -7.703 1 98.5 126 ASP A C 1
ATOM 997 O O . ASP A 1 126 ? 2.701 3.385 -7.953 1 98.5 126 ASP A O 1
ATOM 1001 N N . ARG A 1 127 ? 4.293 4.777 -8.625 1 98.56 127 ARG A N 1
ATOM 1002 C CA . ARG A 1 127 ? 3.744 4.867 -9.977 1 98.56 127 ARG A CA 1
ATOM 1003 C C . ARG A 1 127 ? 4.531 3.994 -10.945 1 98.56 127 ARG A C 1
ATOM 1005 O O . ARG A 1 127 ? 5.738 4.18 -11.117 1 98.56 127 ARG A O 1
ATOM 1012 N N . VAL A 1 128 ? 3.855 3.104 -11.547 1 98.19 128 VAL A N 1
ATOM 1013 C CA . VAL A 1 128 ? 4.43 2.309 -12.625 1 98.19 128 VAL A CA 1
ATOM 1014 C C . VAL A 1 128 ? 4.098 2.945 -13.977 1 98.19 128 VAL A C 1
ATOM 1016 O O . VAL A 1 128 ? 2.928 3.182 -14.281 1 98.19 128 VAL A O 1
ATOM 1019 N N . GLU A 1 129 ? 5.066 3.207 -14.742 1 95.88 129 GLU A N 1
ATOM 1020 C CA . GLU A 1 129 ? 4.879 3.906 -16.016 1 95.88 129 GLU A CA 1
ATOM 1021 C C . GLU A 1 129 ? 4.16 3.023 -17.031 1 95.88 129 GLU A C 1
ATOM 1023 O O . GLU A 1 129 ? 3.209 3.463 -17.672 1 95.88 129 GLU A O 1
ATOM 1028 N N . ASN A 1 130 ? 4.637 1.793 -17.172 1 94.94 130 ASN A N 1
ATOM 1029 C CA . ASN A 1 130 ? 4.082 0.871 -18.156 1 94.94 130 ASN A CA 1
ATOM 1030 C C . ASN A 1 130 ? 3.625 -0.433 -17.516 1 94.94 130 ASN A C 1
ATOM 1032 O O . ASN A 1 130 ? 4.168 -1.5 -17.797 1 94.94 130 ASN A O 1
ATOM 1036 N N . PRO A 1 131 ? 2.574 -0.322 -16.703 1 97.44 131 PRO A N 1
ATOM 1037 C CA . PRO A 1 131 ? 2.08 -1.542 -16.062 1 97.44 131 PRO A CA 1
ATOM 1038 C C . PRO A 1 131 ? 1.357 -2.471 -17.047 1 97.44 131 PRO A C 1
ATOM 1040 O O . PRO A 1 131 ? 0.657 -2.002 -17.938 1 97.44 131 PRO A O 1
ATOM 1043 N N . GLN A 1 132 ? 1.561 -3.742 -16.906 1 97.94 132 GLN A N 1
ATOM 1044 C CA . GLN A 1 132 ? 0.792 -4.742 -17.641 1 97.94 132 GLN A CA 1
ATOM 1045 C C . GLN A 1 132 ? -0.181 -5.473 -16.719 1 97.94 132 GLN A C 1
ATOM 1047 O O . GLN A 1 132 ? 0.126 -5.715 -15.555 1 97.94 132 GLN A O 1
ATOM 1052 N N . VAL A 1 133 ? -1.334 -5.742 -17.25 1 98.38 133 VAL A N 1
ATOM 1053 C CA . VAL A 1 133 ? -2.355 -6.512 -16.547 1 98.38 133 VAL A CA 1
ATOM 1054 C C . VAL A 1 133 ? -2.844 -7.652 -17.438 1 98.38 133 VAL A C 1
ATOM 1056 O O . VAL A 1 133 ? -2.615 -7.641 -18.656 1 98.38 133 VAL A O 1
ATOM 1059 N N . PRO A 1 134 ? -3.449 -8.68 -16.844 1 98 134 PRO A N 1
ATOM 1060 C CA . PRO A 1 134 ? -4.008 -9.75 -17.656 1 98 134 PRO A CA 1
ATOM 1061 C C . PRO A 1 134 ? -5.031 -9.25 -18.672 1 98 134 PRO A C 1
ATOM 1063 O O . PRO A 1 134 ? -5.652 -8.203 -18.469 1 98 134 PRO A O 1
ATOM 1066 N N . ASP A 1 135 ? -5.297 -10.062 -19.703 1 96.94 135 ASP A N 1
ATOM 1067 C CA . ASP A 1 135 ? -6.23 -9.711 -20.766 1 96.94 135 ASP A CA 1
ATOM 1068 C C . ASP A 1 135 ? -7.641 -9.516 -20.219 1 96.94 135 ASP A C 1
ATOM 1070 O O . ASP A 1 135 ? -8.367 -8.617 -20.656 1 96.94 135 ASP A O 1
ATOM 1074 N N . TRP A 1 136 ? -8.023 -10.273 -19.297 1 96.06 136 TRP A N 1
ATOM 1075 C CA . TRP A 1 136 ? -9.406 -10.297 -18.828 1 96.06 136 TRP A CA 1
ATOM 1076 C C . TRP A 1 136 ? -9.766 -8.984 -18.125 1 96.06 136 TRP A C 1
ATOM 1078 O O . TRP A 1 136 ? -10.945 -8.648 -18 1 96.06 136 TRP A O 1
ATOM 1088 N N . CYS A 1 137 ? -8.75 -8.195 -17.656 1 96.81 137 CYS A N 1
ATOM 1089 C CA . CYS A 1 137 ? -9.055 -6.926 -17.016 1 96.81 137 CYS A CA 1
ATOM 1090 C C . CYS A 1 137 ? -8.359 -5.77 -17.719 1 96.81 137 CYS A C 1
ATOM 1092 O O . CYS A 1 137 ? -8.203 -4.688 -17.156 1 96.81 137 CYS A O 1
ATOM 1094 N N . SER A 1 138 ? -7.848 -5.98 -18.938 1 96.88 138 SER A N 1
ATOM 1095 C CA . SER A 1 138 ? -7.078 -4.984 -19.672 1 96.88 138 SER A CA 1
ATOM 1096 C C . SER A 1 138 ? -7.945 -3.797 -20.062 1 96.88 138 SER A C 1
ATOM 1098 O O . SER A 1 138 ? -7.43 -2.723 -20.375 1 96.88 138 SER A O 1
ATOM 1100 N N . HIS A 1 139 ? -9.266 -4 -20.109 1 96.75 139 HIS A N 1
ATOM 1101 C CA . HIS A 1 139 ? -10.188 -2.934 -20.469 1 96.75 139 HIS A CA 1
ATOM 1102 C C . HIS A 1 139 ? -10.484 -2.027 -19.281 1 96.75 139 HIS A C 1
ATOM 1104 O O . HIS A 1 139 ? -11.133 -0.988 -19.438 1 96.75 139 HIS A O 1
ATOM 1110 N N . TRP A 1 140 ? -10.016 -2.404 -18.016 1 97.31 140 TRP A N 1
ATOM 1111 C CA . TRP A 1 140 ? -10.195 -1.538 -16.859 1 97.31 140 TRP A CA 1
ATOM 1112 C C . TRP A 1 140 ? -9.43 -0.23 -17.031 1 97.31 140 TRP A C 1
ATOM 1114 O O . TRP A 1 140 ? -8.484 -0.158 -17.812 1 97.31 140 TRP A O 1
ATOM 1124 N N . PRO A 1 141 ? -9.859 0.771 -16.234 1 97.56 141 PRO A N 1
ATOM 1125 C CA . PRO A 1 141 ? -9.164 2.057 -16.312 1 97.56 141 PRO A CA 1
ATOM 1126 C C . PRO A 1 141 ? -7.668 1.936 -16.016 1 97.56 141 PRO A C 1
ATOM 1128 O O . PRO A 1 141 ? -7.266 1.104 -15.195 1 97.56 141 PRO A O 1
ATOM 1131 N N . HIS A 1 142 ? -6.883 2.85 -16.594 1 97.44 142 HIS A N 1
ATOM 1132 C CA . HIS A 1 142 ? -5.434 2.762 -16.469 1 97.44 142 HIS A CA 1
ATOM 1133 C C . HIS A 1 142 ? -4.902 3.775 -15.461 1 97.44 142 HIS A C 1
ATOM 1135 O O . HIS A 1 142 ? -3.695 4.016 -15.391 1 97.44 142 HIS A O 1
ATOM 1141 N N . SER A 1 143 ? -5.828 4.41 -14.805 1 97.62 143 SER A N 1
ATOM 1142 C CA . SER A 1 143 ? -5.473 5.352 -13.75 1 97.62 143 SER A CA 1
ATOM 1143 C C . SER A 1 143 ? -6.625 5.535 -12.766 1 97.62 143 SER A C 1
ATOM 1145 O O . SER A 1 143 ? -7.762 5.164 -13.055 1 97.62 143 SER A O 1
ATOM 1147 N N . LEU A 1 144 ? -6.238 6.105 -11.641 1 97.31 144 LEU A N 1
ATOM 1148 C CA . LEU A 1 144 ? -7.254 6.461 -10.656 1 97.31 144 LEU A CA 1
ATOM 1149 C C . LEU A 1 144 ? -8.258 7.449 -11.242 1 97.31 144 LEU A C 1
ATOM 1151 O O . LEU A 1 144 ? -9.461 7.344 -10.977 1 97.31 144 LEU A O 1
ATOM 1155 N N . GLU A 1 145 ? -7.785 8.445 -12.023 1 96.88 145 GLU A N 1
ATOM 1156 C CA . GLU A 1 145 ? -8.633 9.461 -12.625 1 96.88 145 GLU A CA 1
ATOM 1157 C C . GLU A 1 145 ? -9.664 8.836 -13.562 1 96.88 145 GLU A C 1
ATOM 1159 O O . GLU A 1 145 ? -10.852 9.164 -13.5 1 96.88 145 GLU A O 1
ATOM 1164 N N . GLU A 1 146 ? -9.25 7.867 -14.367 1 96.94 146 GLU A N 1
ATOM 1165 C CA . GLU A 1 146 ? -10.148 7.172 -15.289 1 96.94 146 GLU A CA 1
ATOM 1166 C C . GLU A 1 146 ? -11.133 6.281 -14.539 1 96.94 146 GLU A C 1
ATOM 1168 O O . GLU A 1 146 ? -12.258 6.066 -15 1 96.94 146 GLU A O 1
ATOM 1173 N N . SER A 1 147 ? -10.688 5.762 -13.445 1 96.62 147 SER A N 1
ATOM 1174 C CA . SER A 1 147 ? -11.477 4.828 -12.648 1 96.62 147 SER A CA 1
ATOM 1175 C C . SER A 1 147 ? -12.734 5.492 -12.109 1 96.62 147 SER A C 1
ATOM 1177 O O . SER A 1 147 ? -13.758 4.824 -11.906 1 96.62 147 SER A O 1
ATOM 1179 N N . ALA A 1 148 ? -12.664 6.789 -11.828 1 92.75 148 ALA A N 1
ATOM 1180 C CA . ALA A 1 148 ? -13.727 7.531 -11.156 1 92.75 148 ALA A CA 1
ATOM 1181 C C . ALA A 1 148 ? -15.023 7.48 -11.953 1 92.75 148 ALA A C 1
ATOM 1183 O O . ALA A 1 148 ? -16.109 7.516 -11.383 1 92.75 148 ALA A O 1
ATOM 1184 N N . SER A 1 149 ? -14.969 7.293 -13.273 1 93.19 149 SER A N 1
ATOM 1185 C CA . SER A 1 149 ? -16.156 7.344 -14.117 1 93.19 149 SER A CA 1
ATOM 1186 C C . SER A 1 149 ? -16.453 5.984 -14.742 1 93.19 149 SER A C 1
ATOM 1188 O O . SER A 1 149 ? -17.359 5.855 -15.562 1 93.19 149 SER A O 1
ATOM 1190 N N . PHE A 1 150 ? -15.711 5.062 -14.453 1 95.19 150 PHE A N 1
ATOM 1191 C CA . PHE A 1 150 ? -15.875 3.715 -14.992 1 95.19 150 PHE A CA 1
ATOM 1192 C C . PHE A 1 150 ? -17.047 3.004 -14.328 1 95.19 150 PHE A C 1
ATOM 1194 O O . PHE A 1 150 ? -17.266 3.154 -13.125 1 95.19 150 PHE A O 1
ATOM 1201 N N . ALA A 1 151 ? -17.781 2.141 -15.156 1 93.56 151 ALA A N 1
ATOM 1202 C CA . ALA A 1 151 ? -18.938 1.408 -14.648 1 93.56 151 ALA A CA 1
ATOM 1203 C C . ALA A 1 151 ? -18.516 0.116 -13.961 1 93.56 151 ALA A C 1
ATOM 1205 O O . ALA A 1 151 ? -18.766 -0.979 -14.469 1 93.56 151 ALA A O 1
ATOM 1206 N N . TRP A 1 152 ? -17.938 0.23 -12.727 1 92.94 152 TRP A N 1
ATOM 1207 C CA . TRP A 1 152 ? -17.406 -0.904 -11.977 1 92.94 152 TRP A CA 1
ATOM 1208 C C . TRP A 1 152 ? -18.516 -1.916 -11.68 1 92.94 152 TRP A C 1
ATOM 1210 O O . TRP A 1 152 ? -18.25 -3.115 -11.57 1 92.94 152 TRP A O 1
ATOM 1220 N N . GLU A 1 153 ? -19.719 -1.47 -11.508 1 90.44 153 GLU A N 1
ATOM 1221 C CA . GLU A 1 153 ? -20.828 -2.354 -11.195 1 90.44 153 GLU A CA 1
ATOM 1222 C C . GLU A 1 153 ? -21.016 -3.426 -12.266 1 90.44 153 GLU A C 1
ATOM 1224 O O . GLU A 1 153 ? -21.562 -4.496 -11.992 1 90.44 153 GLU A O 1
ATOM 1229 N N . SER A 1 154 ? -20.531 -3.145 -13.414 1 90.62 154 SER A N 1
ATOM 1230 C CA . SER A 1 154 ? -20.656 -4.078 -14.531 1 90.62 154 SER A CA 1
ATOM 1231 C C . SER A 1 154 ? -19.531 -5.113 -14.516 1 90.62 154 SER A C 1
ATOM 1233 O O . SER A 1 154 ? -19.562 -6.082 -15.273 1 90.62 154 SER A O 1
ATOM 1235 N N . GLU A 1 155 ? -18.547 -4.895 -13.648 1 91.62 155 GLU A N 1
ATOM 1236 C CA . GLU A 1 155 ? -17.375 -5.77 -13.656 1 91.62 155 GLU A CA 1
ATOM 1237 C C . GLU A 1 155 ? -17.5 -6.855 -12.594 1 91.62 155 GLU A C 1
ATOM 1239 O O . GLU A 1 155 ? -16.875 -7.922 -12.719 1 91.62 155 GLU A O 1
ATOM 1244 N N . PHE A 1 156 ? -18.25 -6.621 -11.547 1 86 156 PHE A N 1
ATOM 1245 C CA . PHE A 1 156 ? -18.281 -7.527 -10.406 1 86 156 PHE A CA 1
ATOM 1246 C C . PHE A 1 156 ? -19.391 -8.57 -10.57 1 86 156 PHE A C 1
ATOM 1248 O O . PHE A 1 156 ? -20.406 -8.305 -11.203 1 86 156 PHE A O 1
ATOM 1255 N N . ASN A 1 157 ? -19.109 -9.703 -10.148 1 80.69 157 ASN A N 1
ATOM 1256 C CA . ASN A 1 157 ? -20.094 -10.789 -10.172 1 80.69 157 ASN A CA 1
ATOM 1257 C C . ASN A 1 157 ? -20.906 -10.828 -8.883 1 80.69 157 ASN A C 1
ATOM 1259 O O . ASN A 1 157 ? -21.859 -11.609 -8.773 1 80.69 157 ASN A O 1
ATOM 1263 N N . PHE A 1 158 ? -20.609 -10.117 -7.973 1 63.62 158 PHE A N 1
ATOM 1264 C CA . PHE A 1 158 ? -21.484 -10.234 -6.801 1 63.62 158 PHE A CA 1
ATOM 1265 C C . PHE A 1 158 ? -22.5 -9.109 -6.773 1 63.62 158 PHE A C 1
ATOM 1267 O O . PHE A 1 158 ? -22.281 -8.047 -7.371 1 63.62 158 PHE A O 1
ATOM 1274 N N . MET B 1 1 ? -7.777 3.1 21.422 1 83.06 1 MET B N 1
ATOM 1275 C CA . MET B 1 1 ? -6.898 2.496 20.438 1 83.06 1 MET B CA 1
ATOM 1276 C C . MET B 1 1 ? -7.145 0.995 20.328 1 83.06 1 MET B C 1
ATOM 1278 O O . MET B 1 1 ? -7.074 0.281 21.328 1 83.06 1 MET B O 1
ATOM 1282 N N . THR B 1 2 ? -7.547 0.533 19.172 1 94.19 2 THR B N 1
ATOM 1283 C CA . THR B 1 2 ? -7.805 -0.885 18.938 1 94.19 2 THR B CA 1
ATOM 1284 C C . THR B 1 2 ? -6.59 -1.56 18.312 1 94.19 2 THR B C 1
ATOM 1286 O O . THR B 1 2 ? -5.949 -0.99 17.422 1 94.19 2 THR B O 1
ATOM 1289 N N . THR B 1 3 ? -6.246 -2.73 18.875 1 97.81 3 THR B N 1
ATOM 1290 C CA . THR B 1 3 ? -5.086 -3.48 18.406 1 97.81 3 THR B CA 1
ATOM 1291 C C . THR B 1 3 ? -5.516 -4.691 17.578 1 97.81 3 THR B C 1
ATOM 1293 O O . THR B 1 3 ? -6.477 -5.379 17.938 1 97.81 3 THR B O 1
ATOM 1296 N N . TYR B 1 4 ? -4.828 -4.953 16.5 1 98.44 4 TYR B N 1
ATOM 1297 C CA . TYR B 1 4 ? -5.062 -6.098 15.625 1 98.44 4 TYR B CA 1
ATOM 1298 C C . TYR B 1 4 ? -3.793 -6.926 15.461 1 98.44 4 TYR B C 1
ATOM 1300 O O . TYR B 1 4 ? -2.699 -6.477 15.812 1 98.44 4 TYR B O 1
ATOM 1308 N N . LYS B 1 5 ? -3.982 -8.18 14.945 1 98.12 5 LYS B N 1
ATOM 1309 C CA . LYS B 1 5 ? -2.852 -9.078 14.727 1 98.12 5 LYS B CA 1
ATOM 1310 C C . LYS B 1 5 ? -2.641 -9.344 13.234 1 98.12 5 LYS B C 1
ATOM 1312 O O . LYS B 1 5 ? -3.605 -9.461 12.477 1 98.12 5 LYS B O 1
ATOM 1317 N N . VAL B 1 6 ? -1.435 -9.398 12.828 1 98.44 6 VAL B N 1
ATOM 1318 C CA . VAL B 1 6 ? -1.071 -9.805 11.477 1 98.44 6 VAL B CA 1
ATOM 1319 C C . VAL B 1 6 ? -0.034 -10.922 11.531 1 98.44 6 VAL B C 1
ATOM 1321 O O . VAL B 1 6 ? 0.804 -10.953 12.438 1 98.44 6 VAL B O 1
ATOM 1324 N N . ASN B 1 7 ? -0.112 -11.789 10.586 1 98.31 7 ASN B N 1
ATOM 1325 C CA . ASN B 1 7 ? 0.828 -12.906 10.5 1 98.31 7 ASN B CA 1
ATOM 1326 C C . ASN B 1 7 ? 1.72 -12.781 9.266 1 98.31 7 ASN B C 1
ATOM 1328 O O . ASN B 1 7 ? 1.261 -12.375 8.195 1 98.31 7 ASN B O 1
ATOM 1332 N N . SER B 1 8 ? 2.969 -13.094 9.461 1 98.69 8 SER B N 1
ATOM 1333 C CA . SER B 1 8 ? 3.818 -13.195 8.281 1 98.69 8 SER B CA 1
ATOM 1334 C C . SER B 1 8 ? 3.35 -14.312 7.355 1 98.69 8 SER B C 1
ATOM 1336 O O . SER B 1 8 ? 2.973 -15.391 7.82 1 98.69 8 SER B O 1
ATOM 1338 N N . ILE B 1 9 ? 3.373 -14.055 6.121 1 98.81 9 ILE B N 1
ATOM 1339 C CA . ILE B 1 9 ? 2.951 -15.078 5.176 1 98.81 9 ILE B CA 1
ATOM 1340 C C . ILE B 1 9 ? 4.156 -15.57 4.375 1 98.81 9 ILE B C 1
ATOM 1342 O O . ILE B 1 9 ? 4.027 -16.453 3.531 1 98.81 9 ILE B O 1
ATOM 1346 N N . GLY B 1 10 ? 5.25 -15 4.535 1 98.75 10 GLY B N 1
ATOM 1347 C CA . GLY B 1 10 ? 6.492 -15.281 3.834 1 98.75 10 GLY B CA 1
ATOM 1348 C C . GLY B 1 10 ? 7.625 -14.359 4.223 1 98.75 10 GLY B C 1
ATOM 1349 O O . GLY B 1 10 ? 7.547 -13.664 5.242 1 98.75 10 GLY B O 1
ATOM 1350 N N . THR B 1 11 ? 8.703 -14.445 3.445 1 98.69 11 THR B N 1
ATOM 1351 C CA . THR B 1 11 ? 9.867 -13.617 3.742 1 98.69 11 THR B CA 1
ATOM 1352 C C . THR B 1 11 ? 10.539 -13.148 2.453 1 98.69 11 THR B C 1
ATOM 1354 O O . THR B 1 11 ? 10.375 -13.766 1.399 1 98.69 11 THR B O 1
ATOM 1357 N N . ILE B 1 12 ? 11.203 -12.055 2.574 1 98.69 12 ILE B N 1
ATOM 1358 C CA . ILE B 1 12 ? 12.094 -11.586 1.515 1 98.69 12 ILE B CA 1
ATOM 1359 C C . ILE B 1 12 ? 13.383 -12.398 1.536 1 98.69 12 ILE B C 1
ATOM 1361 O O . ILE B 1 12 ? 13.945 -12.656 2.604 1 98.69 12 ILE B O 1
ATOM 1365 N N . CYS B 1 13 ? 13.758 -12.82 0.406 1 98.12 13 CYS B N 1
ATOM 1366 C CA . CYS B 1 13 ? 15.031 -13.508 0.238 1 98.12 13 CYS B CA 1
ATOM 1367 C C . CYS B 1 13 ? 15.93 -12.766 -0.744 1 98.12 13 CYS B C 1
ATOM 1369 O O . CYS B 1 13 ? 15.641 -12.719 -1.942 1 98.12 13 CYS B O 1
ATOM 1371 N N . ASN B 1 14 ? 16.922 -12.164 -0.231 1 95.81 14 ASN B N 1
ATOM 1372 C CA . ASN B 1 14 ? 17.938 -11.523 -1.055 1 95.81 14 ASN B CA 1
ATOM 1373 C C . ASN B 1 14 ? 19.219 -12.367 -1.128 1 95.81 14 ASN B C 1
ATOM 1375 O O . ASN B 1 14 ? 19.797 -12.719 -0.097 1 95.81 14 ASN B O 1
ATOM 1379 N N . ASN B 1 15 ? 19.625 -12.711 -2.377 1 92.88 15 ASN B N 1
ATOM 1380 C CA . ASN B 1 15 ? 20.859 -13.469 -2.553 1 92.88 15 ASN B CA 1
ATOM 1381 C C . ASN B 1 15 ? 21.578 -13.078 -3.84 1 92.88 15 ASN B C 1
ATOM 1383 O O . ASN B 1 15 ? 21.266 -12.047 -4.438 1 92.88 15 ASN B O 1
ATOM 1387 N N . GLU B 1 16 ? 22.594 -13.789 -4.152 1 92.75 16 GLU B N 1
ATOM 1388 C CA . GLU B 1 16 ? 23.438 -13.461 -5.309 1 92.75 16 GLU B CA 1
ATOM 1389 C C . GLU B 1 16 ? 22.625 -13.523 -6.602 1 92.75 16 GLU B C 1
ATOM 1391 O O . GLU B 1 16 ? 22.984 -12.875 -7.59 1 92.75 16 GLU B O 1
ATOM 1396 N N . LYS B 1 17 ? 21.641 -14.297 -6.523 1 93.12 17 LYS B N 1
ATOM 1397 C CA . LYS B 1 17 ? 20.828 -14.5 -7.723 1 93.12 17 LYS B CA 1
ATOM 1398 C C . LYS B 1 17 ? 19.781 -13.391 -7.875 1 93.12 17 LYS B C 1
ATOM 1400 O O . LYS B 1 17 ? 19.156 -13.266 -8.922 1 93.12 17 LYS B O 1
ATOM 1405 N N . GLY B 1 18 ? 19.594 -12.578 -6.805 1 96.31 18 GLY B N 1
ATOM 1406 C CA . GLY B 1 18 ? 18.641 -11.484 -6.891 1 96.31 18 GLY B CA 1
ATOM 1407 C C . GLY B 1 18 ? 17.688 -11.422 -5.699 1 96.31 18 GLY B C 1
ATOM 1408 O O . GLY B 1 18 ? 18.031 -11.898 -4.613 1 96.31 18 GLY B O 1
ATOM 1409 N N . ALA B 1 19 ? 16.562 -10.703 -5.867 1 97.88 19 ALA B N 1
ATOM 1410 C CA . ALA B 1 19 ? 15.555 -10.516 -4.824 1 97.88 19 ALA B CA 1
ATOM 1411 C C . ALA B 1 19 ? 14.359 -11.438 -5.043 1 97.88 19 ALA B C 1
ATOM 1413 O O . ALA B 1 19 ? 13.875 -11.578 -6.168 1 97.88 19 ALA B O 1
ATOM 1414 N N . PHE B 1 20 ? 13.914 -12.07 -3.943 1 98.62 20 PHE B N 1
ATOM 1415 C CA . PHE B 1 20 ? 12.812 -13.031 -4.016 1 98.62 20 PHE B CA 1
ATOM 1416 C C . PHE B 1 20 ? 11.844 -12.828 -2.852 1 98.62 20 PHE B C 1
ATOM 1418 O O . PHE B 1 20 ? 12.234 -12.344 -1.79 1 98.62 20 PHE B O 1
ATOM 1425 N N . ILE B 1 21 ? 10.633 -13.164 -3.115 1 98.75 21 ILE B N 1
ATOM 1426 C CA . ILE B 1 21 ? 9.648 -13.406 -2.072 1 98.75 21 ILE B CA 1
ATOM 1427 C C . ILE B 1 21 ? 9.406 -14.906 -1.928 1 98.75 21 ILE B C 1
ATOM 1429 O O . ILE B 1 21 ? 9.078 -15.586 -2.902 1 98.75 21 ILE B O 1
ATOM 1433 N N . GLN B 1 22 ? 9.617 -15.391 -0.775 1 98.81 22 GLN B N 1
ATOM 1434 C CA . GLN B 1 22 ? 9.32 -16.781 -0.484 1 98.81 22 GLN B CA 1
ATOM 1435 C C . GLN B 1 22 ? 8.094 -16.906 0.418 1 98.81 22 GLN B C 1
ATOM 1437 O O . GLN B 1 22 ? 8.156 -16.562 1.601 1 98.81 22 GLN B O 1
ATOM 1442 N N . LEU B 1 23 ? 7.043 -17.422 -0.119 1 98.81 23 LEU B N 1
ATOM 1443 C CA . LEU B 1 23 ? 5.84 -17.641 0.681 1 98.81 23 LEU B CA 1
ATOM 1444 C C . LEU B 1 23 ? 5.988 -18.891 1.556 1 98.81 23 LEU B C 1
ATOM 1446 O O . LEU B 1 23 ? 6.633 -19.859 1.157 1 98.81 23 LEU B O 1
ATOM 1450 N N . GLU B 1 24 ? 5.383 -18.812 2.705 1 98.56 24 GLU B N 1
ATOM 1451 C CA . GLU B 1 24 ? 5.188 -20.047 3.459 1 98.56 24 GLU B CA 1
ATOM 1452 C C . GLU B 1 24 ? 4.227 -20.984 2.74 1 98.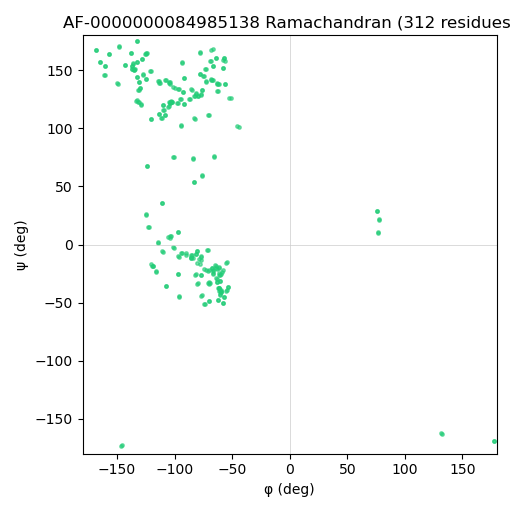56 24 GLU B C 1
ATOM 1454 O O . GLU B 1 24 ? 3.32 -20.531 2.033 1 98.56 24 GLU B O 1
ATOM 1459 N N . ALA B 1 25 ? 4.316 -22.234 2.949 1 98.12 25 ALA B N 1
ATOM 1460 C CA . ALA B 1 25 ? 3.658 -23.297 2.191 1 98.12 25 ALA B CA 1
ATOM 1461 C C . ALA B 1 25 ? 2.143 -23.109 2.199 1 98.12 25 ALA B C 1
ATOM 1463 O O . ALA B 1 25 ? 1.489 -23.25 1.161 1 98.12 25 ALA B O 1
ATOM 1464 N N . PRO B 1 26 ? 1.55 -22.812 3.35 1 98.06 26 PRO B N 1
ATOM 1465 C CA . PRO B 1 26 ? 0.087 -22.734 3.379 1 98.06 26 PRO B CA 1
ATOM 1466 C C . PRO B 1 26 ? -0.466 -21.656 2.453 1 98.06 26 PRO B C 1
ATOM 1468 O O . PRO B 1 26 ? -1.624 -21.734 2.033 1 98.06 26 PRO B O 1
ATOM 1471 N N . TYR B 1 27 ? 0.31 -20.688 2.057 1 98.75 27 TYR B N 1
ATOM 1472 C CA . TYR B 1 27 ? -0.204 -19.531 1.345 1 98.75 27 TYR B CA 1
ATOM 1473 C C . TYR B 1 27 ? 0.054 -19.656 -0.152 1 98.75 27 TYR B C 1
ATOM 1475 O O . TYR B 1 27 ? -0.373 -18.797 -0.932 1 98.75 27 TYR B O 1
ATOM 1483 N N . ILE B 1 28 ? 0.702 -20.672 -0.591 1 98.75 28 ILE B N 1
ATOM 1484 C CA . ILE B 1 28 ? 1.154 -20.828 -1.969 1 98.75 28 ILE B CA 1
ATOM 1485 C C . ILE B 1 28 ? -0.05 -20.844 -2.908 1 98.75 28 ILE B C 1
ATOM 1487 O O . ILE B 1 28 ? -0.029 -20.219 -3.963 1 98.75 28 ILE B O 1
ATOM 1491 N N . PRO B 1 29 ? -1.192 -21.469 -2.51 1 98.62 29 PRO B N 1
ATOM 1492 C CA . PRO B 1 29 ? -2.342 -21.484 -3.416 1 98.62 29 PRO B CA 1
ATOM 1493 C C . PRO B 1 29 ? -2.887 -20.078 -3.709 1 98.62 29 PRO B C 1
ATOM 1495 O O . PRO B 1 29 ? -3.553 -19.875 -4.727 1 98.62 29 PRO B O 1
ATOM 1498 N N . ALA B 1 30 ? -2.613 -19.109 -2.875 1 98.75 30 ALA B N 1
ATOM 1499 C CA . ALA B 1 30 ? -3.137 -17.75 -3.014 1 98.75 30 ALA B CA 1
ATOM 1500 C C . ALA B 1 30 ? -2.486 -17.031 -4.191 1 98.75 30 ALA B C 1
ATOM 1502 O O . ALA B 1 30 ? -2.941 -15.953 -4.598 1 98.75 30 ALA B O 1
ATOM 1503 N N . LEU B 1 31 ? -1.514 -17.625 -4.844 1 98.75 31 LEU B N 1
ATOM 1504 C CA . LEU B 1 31 ? -0.781 -17.031 -5.953 1 98.75 31 LEU B CA 1
ATOM 1505 C C . LEU B 1 31 ? -1.504 -17.266 -7.273 1 98.75 31 LEU B C 1
ATOM 1507 O O . LEU B 1 31 ? -1.168 -16.656 -8.289 1 98.75 31 LEU B O 1
ATOM 1511 N N . LYS B 1 32 ? -2.502 -18.109 -7.234 1 98.31 32 LYS B N 1
ATOM 1512 C CA . LYS B 1 32 ? -3.143 -18.547 -8.469 1 98.31 32 LYS B CA 1
ATOM 1513 C C . LYS B 1 32 ? -3.564 -17.359 -9.32 1 98.31 32 LYS B C 1
ATOM 1515 O O . LYS B 1 32 ? -4.242 -16.453 -8.836 1 98.31 32 LYS B O 1
ATOM 1520 N N . GLU B 1 33 ? -3.143 -17.297 -10.625 1 98 33 GLU B N 1
ATOM 1521 C CA . GLU B 1 33 ? -3.531 -16.344 -11.648 1 98 33 GLU B CA 1
ATOM 1522 C C . GLU B 1 33 ? -2.82 -15 -11.453 1 98 33 GLU B C 1
ATOM 1524 O O . GLU B 1 33 ? -3.244 -13.977 -12 1 98 33 GLU B O 1
ATOM 1529 N N . LEU B 1 34 ? -1.646 -14.969 -10.719 1 98.25 34 LEU B N 1
ATOM 1530 C CA . LEU B 1 34 ? -0.902 -13.734 -10.492 1 98.25 34 LEU B CA 1
ATOM 1531 C C . LEU B 1 34 ? -0.044 -13.383 -11.703 1 98.25 34 LEU B C 1
ATOM 1533 O O . LEU B 1 34 ? 0.251 -12.211 -11.945 1 98.25 34 LEU B O 1
ATOM 1537 N N . ASP B 1 35 ? 0.536 -14.266 -12.477 1 90.38 35 ASP B N 1
ATOM 1538 C CA . ASP B 1 35 ? 1.51 -14.125 -13.555 1 90.38 35 ASP B CA 1
ATOM 1539 C C . ASP B 1 35 ? 1.014 -13.148 -14.617 1 90.38 35 ASP B C 1
ATOM 1541 O O . ASP B 1 35 ? 1.815 -12.531 -15.32 1 90.38 35 ASP B O 1
ATOM 1545 N N . GLY B 1 36 ? -0.204 -12.719 -14.75 1 94.19 36 GLY B N 1
ATOM 1546 C CA . GLY B 1 36 ? -0.675 -11.742 -15.719 1 94.19 36 GLY B CA 1
ATOM 1547 C C . GLY B 1 36 ? -0.392 -10.312 -15.312 1 94.19 36 GLY B C 1
ATOM 1548 O O . GLY B 1 36 ? -0.394 -9.406 -16.156 1 94.19 36 GLY B O 1
ATOM 1549 N N . PHE B 1 37 ? -0.105 -10.094 -14.172 1 98.56 37 PHE B N 1
ATOM 1550 C CA . PHE B 1 37 ? 0.262 -8.781 -13.664 1 98.56 37 PHE B CA 1
ATOM 1551 C C . PHE B 1 37 ? 1.773 -8.586 -13.695 1 98.56 37 PHE B C 1
ATOM 1553 O O . PHE B 1 37 ? 2.525 -9.445 -13.227 1 98.56 37 PHE B O 1
ATOM 1560 N N . SER B 1 38 ? 2.219 -7.48 -14.227 1 98.69 38 SER B N 1
ATOM 1561 C CA . SER B 1 38 ? 3.652 -7.219 -14.312 1 98.69 38 SER B CA 1
ATOM 1562 C C . SER B 1 38 ? 4.219 -6.785 -12.969 1 98.69 38 SER B C 1
ATOM 1564 O O . SER B 1 38 ? 5.422 -6.906 -12.727 1 98.69 38 SER B O 1
ATOM 1566 N N . HIS B 1 39 ? 3.377 -6.219 -12.18 1 98.81 39 HIS B N 1
ATOM 1567 C CA . HIS B 1 39 ? 3.801 -5.672 -10.891 1 98.81 39 HIS B CA 1
ATOM 1568 C C . HIS B 1 39 ? 2.857 -6.102 -9.773 1 98.81 39 HIS B C 1
ATOM 1570 O O . HIS B 1 39 ? 1.695 -6.43 -10.023 1 98.81 39 HIS B O 1
ATOM 1576 N N . ILE B 1 40 ? 3.381 -6.07 -8.555 1 98.88 40 ILE B N 1
ATOM 1577 C CA . ILE B 1 40 ? 2.592 -6.305 -7.348 1 98.88 40 ILE B CA 1
ATOM 1578 C C . ILE B 1 40 ? 2.939 -5.262 -6.289 1 98.88 40 ILE B C 1
ATOM 1580 O O . ILE B 1 40 ? 4.027 -4.676 -6.32 1 98.88 40 ILE B O 1
ATOM 1584 N N . ASN B 1 41 ? 1.968 -4.949 -5.441 1 98.88 41 ASN B N 1
ATOM 1585 C CA . ASN B 1 41 ? 2.213 -4.277 -4.172 1 98.88 41 ASN B CA 1
ATOM 1586 C C . ASN B 1 41 ? 2.537 -5.273 -3.061 1 98.88 41 ASN B C 1
ATOM 1588 O O . ASN B 1 41 ? 1.784 -6.219 -2.832 1 98.88 41 ASN B O 1
ATOM 1592 N N . VAL B 1 42 ? 3.639 -5.066 -2.436 1 98.94 42 VAL B N 1
ATOM 1593 C CA . VAL B 1 42 ? 4.051 -5.922 -1.325 1 98.94 42 VAL B CA 1
ATOM 1594 C C . VAL B 1 42 ? 3.967 -5.141 -0.015 1 98.94 42 VAL B C 1
ATOM 1596 O O . VAL B 1 42 ? 4.527 -4.047 0.102 1 98.94 42 VAL B O 1
ATOM 1599 N N . LEU B 1 43 ? 3.162 -5.629 0.91 1 98.94 43 LEU B N 1
ATOM 1600 C CA . LEU B 1 43 ? 3.189 -5.16 2.291 1 98.94 43 LEU B CA 1
ATOM 1601 C C . LEU B 1 43 ? 4.137 -6.008 3.133 1 98.94 43 LEU B C 1
ATOM 1603 O O . LEU B 1 43 ? 3.988 -7.227 3.205 1 98.94 43 LEU B O 1
ATOM 1607 N N . TRP B 1 44 ? 5.086 -5.348 3.686 1 98.81 44 TRP B N 1
ATOM 1608 C CA . TRP B 1 44 ? 6.09 -6.074 4.457 1 98.81 44 TRP B CA 1
ATOM 1609 C C . TRP B 1 44 ? 6.422 -5.336 5.75 1 98.81 44 TRP B C 1
ATOM 1611 O O . TRP B 1 44 ? 6 -4.195 5.945 1 98.81 44 TRP B O 1
ATOM 1621 N N . TRP B 1 45 ? 7.07 -6.02 6.672 1 98.81 45 TRP B N 1
ATOM 1622 C CA . TRP B 1 45 ? 7.184 -5.57 8.055 1 98.81 45 TRP B CA 1
ATOM 1623 C C . TRP B 1 45 ? 8.578 -5.023 8.336 1 98.81 45 TRP B C 1
ATOM 1625 O O . TRP B 1 45 ? 9.578 -5.734 8.188 1 98.81 45 TRP B O 1
ATOM 1635 N N . PHE B 1 46 ? 8.664 -3.707 8.719 1 98.06 46 PHE B N 1
ATOM 1636 C CA . PHE B 1 46 ? 9.938 -3.154 9.172 1 98.06 46 PHE B CA 1
ATOM 1637 C C . PHE B 1 46 ? 10.383 -3.809 10.477 1 98.06 46 PHE B C 1
ATOM 1639 O O . PHE B 1 46 ? 10.422 -3.158 11.523 1 98.06 46 PHE B O 1
ATOM 1646 N N . SER B 1 47 ? 10.867 -5.02 10.359 1 96.81 47 SER B N 1
ATOM 1647 C CA . SER B 1 47 ? 11.102 -5.879 11.516 1 96.81 47 SER B CA 1
ATOM 1648 C C . SER B 1 47 ? 12.148 -5.281 12.438 1 96.81 47 SER B C 1
ATOM 1650 O O . SER B 1 47 ? 12.102 -5.488 13.656 1 96.81 47 SER B O 1
ATOM 1652 N N . ASP B 1 48 ? 13.07 -4.531 11.938 1 96.56 48 ASP B N 1
ATOM 1653 C CA . ASP B 1 48 ? 14.164 -3.98 12.742 1 96.56 48 ASP B CA 1
ATOM 1654 C C . ASP B 1 48 ? 13.703 -2.74 13.508 1 96.56 48 ASP B C 1
ATOM 1656 O O . ASP B 1 48 ? 14.414 -2.252 14.383 1 96.56 48 ASP B O 1
ATOM 1660 N N . PHE B 1 49 ? 12.492 -2.309 13.258 1 97.75 49 PHE B N 1
ATOM 1661 C CA . PHE B 1 49 ? 12.016 -1.064 13.844 1 97.75 49 PHE B CA 1
ATOM 1662 C C . PHE B 1 49 ? 10.719 -1.291 14.617 1 97.75 49 PHE B C 1
ATOM 1664 O O . PHE B 1 49 ? 9.883 -0.395 14.695 1 97.75 49 PHE B O 1
ATOM 1671 N N . ASP B 1 50 ? 10.586 -2.553 15.055 1 97.81 50 ASP B N 1
ATOM 1672 C CA . ASP B 1 50 ? 9.359 -2.93 15.766 1 97.81 50 ASP B CA 1
ATOM 1673 C C . ASP B 1 50 ? 9.594 -2.959 17.281 1 97.81 50 ASP B C 1
ATOM 1675 O O . ASP B 1 50 ? 9.633 -4.031 17.875 1 97.81 50 ASP B O 1
ATOM 1679 N N . ASN B 1 51 ? 9.672 -1.888 17.875 1 97.69 51 ASN B N 1
ATOM 1680 C CA . ASN B 1 51 ? 9.664 -1.749 19.328 1 97.69 51 ASN B CA 1
ATOM 1681 C C . ASN B 1 51 ? 9.008 -0.441 19.75 1 97.69 51 ASN B C 1
ATOM 1683 O O . ASN B 1 51 ? 8.711 0.416 18.922 1 97.69 51 ASN B O 1
ATOM 1687 N N . ALA B 1 52 ? 8.75 -0.266 21 1 97.38 52 ALA B N 1
ATOM 1688 C CA . ALA B 1 52 ? 7.957 0.838 21.531 1 97.38 52 ALA B CA 1
ATOM 1689 C C . ALA B 1 52 ? 8.602 2.184 21.203 1 97.38 52 ALA B C 1
ATOM 1691 O O . ALA B 1 52 ? 7.898 3.154 20.906 1 97.38 52 ALA B O 1
ATOM 1692 N N . ASP B 1 53 ? 9.891 2.266 21.281 1 98.19 53 ASP B N 1
ATOM 1693 C CA . ASP B 1 53 ? 10.609 3.516 21.031 1 98.19 53 ASP B CA 1
ATOM 1694 C C . ASP B 1 53 ? 10.398 3.99 19.594 1 98.19 53 ASP B C 1
ATOM 1696 O O . ASP B 1 53 ? 10.07 5.156 19.359 1 98.19 53 ASP B O 1
ATOM 1700 N N . PHE B 1 54 ? 10.547 3.133 18.641 1 98.44 54 PHE B N 1
ATOM 1701 C CA . PHE B 1 54 ? 10.398 3.479 17.234 1 98.44 54 PHE B CA 1
ATOM 1702 C C . PHE B 1 54 ? 8.938 3.756 16.891 1 98.44 54 PHE B C 1
ATOM 1704 O O . PHE B 1 54 ? 8.633 4.66 16.109 1 98.44 54 PHE B O 1
ATOM 1711 N N . ARG B 1 55 ? 8.031 3.098 17.516 1 98.31 55 ARG B N 1
ATOM 1712 C CA . ARG B 1 55 ? 6.609 3.191 17.188 1 98.31 55 ARG B CA 1
ATOM 1713 C C . ARG B 1 55 ? 6.004 4.465 17.766 1 98.31 55 ARG B C 1
ATOM 1715 O O . ARG B 1 55 ? 4.891 4.852 17.406 1 98.31 55 ARG B O 1
ATOM 1722 N N . SER B 1 56 ? 6.723 5.109 18.641 1 98.12 56 SER B N 1
ATOM 1723 C CA . SER B 1 56 ? 6.203 6.309 19.297 1 98.12 56 SER B CA 1
ATOM 1724 C C . SER B 1 56 ? 6.648 7.57 18.547 1 98.12 56 SER B C 1
ATOM 1726 O O . SER B 1 56 ? 6.176 8.664 18.859 1 98.12 56 SER B O 1
ATOM 1728 N N . VAL B 1 57 ? 7.504 7.414 17.578 1 98.25 57 VAL B N 1
ATOM 1729 C CA . VAL B 1 57 ? 8.039 8.555 16.844 1 98.25 57 VAL B CA 1
ATOM 1730 C C . VAL B 1 57 ? 7.008 9.062 15.844 1 98.25 57 VAL B C 1
ATOM 1732 O O . VAL B 1 57 ? 6.48 8.289 15.047 1 98.25 57 VAL B O 1
ATOM 1735 N N . LEU B 1 58 ? 6.73 10.383 15.867 1 98.62 58 LEU B N 1
ATOM 1736 C CA . LEU B 1 58 ? 5.688 10.961 15.023 1 98.62 58 LEU B CA 1
ATOM 1737 C C . LEU B 1 58 ? 6.27 12 14.07 1 98.62 58 LEU B C 1
ATOM 1739 O O . LEU B 1 58 ? 5.633 12.367 13.086 1 98.62 58 LEU B O 1
ATOM 1743 N N . GLU B 1 59 ? 7.441 12.445 14.422 1 98.31 59 GLU B N 1
ATOM 1744 C CA . GLU B 1 59 ? 8.141 13.438 13.609 1 98.31 59 GLU B CA 1
ATOM 1745 C C . GLU B 1 59 ? 9.609 13.086 13.445 1 98.31 59 GLU B C 1
ATOM 1747 O O . GLU B 1 59 ? 10.172 12.344 14.258 1 98.31 59 GLU B O 1
ATOM 1752 N N . THR B 1 60 ? 10.141 13.57 12.43 1 96.75 60 THR B N 1
ATOM 1753 C CA . THR B 1 60 ? 11.562 13.367 12.188 1 96.75 60 THR B CA 1
ATOM 1754 C C . THR B 1 60 ? 12.227 14.672 11.758 1 96.75 60 THR B C 1
ATOM 1756 O O . THR B 1 60 ? 11.578 15.539 11.156 1 96.75 60 THR B O 1
ATOM 1759 N N . ASP B 1 61 ? 13.508 14.758 12.094 1 95.69 61 ASP B N 1
ATOM 1760 C CA . ASP B 1 61 ? 14.305 15.844 11.516 1 95.69 61 ASP B CA 1
ATOM 1761 C C . ASP B 1 61 ? 14.492 15.641 10.016 1 95.69 61 ASP B C 1
ATOM 1763 O O . ASP B 1 61 ? 14.188 14.57 9.484 1 95.69 61 ASP B O 1
ATOM 1767 N N . GLN B 1 62 ? 14.953 16.625 9.328 1 94.81 62 GLN B N 1
ATOM 1768 C CA . GLN B 1 62 ? 15.07 16.688 7.879 1 94.81 62 GLN B CA 1
ATOM 1769 C C . GLN B 1 62 ? 15.625 15.391 7.309 1 94.81 62 GLN B C 1
ATOM 1771 O O . GLN B 1 62 ? 16.844 15.227 7.211 1 94.81 62 GLN B O 1
ATOM 1776 N N . PRO B 1 63 ? 14.742 14.609 6.797 1 91.06 63 PRO B N 1
ATOM 1777 C CA . PRO B 1 63 ? 15.203 13.289 6.355 1 91.06 63 PRO B CA 1
ATOM 1778 C C . PRO B 1 63 ? 15.852 13.328 4.973 1 91.06 63 PRO B C 1
ATOM 1780 O O . PRO B 1 63 ? 16.656 12.445 4.641 1 91.06 63 PRO B O 1
ATOM 1783 N N . TYR B 1 64 ? 15.445 14.344 4.176 1 92.75 64 TYR B N 1
ATOM 1784 C CA . TYR B 1 64 ? 15.969 14.508 2.822 1 92.75 64 TYR B CA 1
ATOM 1785 C C . TYR B 1 64 ? 16.641 15.867 2.662 1 92.75 64 TYR B C 1
ATOM 1787 O O . TYR B 1 64 ? 16.234 16.844 3.275 1 92.75 64 TYR B O 1
ATOM 1795 N N . LYS B 1 65 ? 17.609 15.977 1.845 1 92 65 LYS B N 1
ATOM 1796 C CA . LYS B 1 65 ? 18.469 17.156 1.714 1 92 65 LYS B CA 1
ATOM 1797 C C . LYS B 1 65 ? 17.641 18.406 1.447 1 92 65 LYS B C 1
ATOM 1799 O O . LYS B 1 65 ? 17.922 19.469 2.002 1 92 65 LYS B O 1
ATOM 1804 N N . LYS B 1 66 ? 16.609 18.344 0.633 1 94.25 66 LYS B N 1
ATOM 1805 C CA . LYS B 1 66 ? 15.836 19.516 0.241 1 94.25 66 LYS B CA 1
ATOM 1806 C C . LYS B 1 66 ? 14.5 19.578 0.974 1 94.25 66 LYS B C 1
ATOM 1808 O O . LYS B 1 66 ? 13.68 20.453 0.698 1 94.25 66 LYS B O 1
ATOM 1813 N N . ALA B 1 67 ? 14.336 18.641 1.905 1 95.38 67 ALA B N 1
ATOM 1814 C CA . ALA B 1 67 ? 13.062 18.562 2.619 1 95.38 67 ALA B CA 1
ATOM 1815 C C . ALA B 1 67 ? 12.969 19.641 3.691 1 95.38 67 ALA B C 1
ATOM 1817 O O . ALA B 1 67 ? 13.969 20.281 4.035 1 95.38 67 ALA B O 1
ATOM 1818 N N . PRO B 1 68 ? 11.766 19.922 4.227 1 96.19 68 PRO B N 1
ATOM 1819 C CA . PRO B 1 68 ? 11.633 20.781 5.395 1 96.19 68 PRO B CA 1
ATOM 1820 C C . PRO B 1 68 ? 12.438 20.297 6.594 1 96.19 68 PRO B C 1
ATOM 1822 O O . PRO B 1 68 ? 12.734 19.094 6.691 1 96.19 68 PRO B O 1
ATOM 1825 N N . GLU B 1 69 ? 12.734 21.203 7.504 1 95.81 69 GLU B N 1
ATOM 1826 C CA . GLU B 1 69 ? 13.562 20.922 8.672 1 95.81 69 GLU B CA 1
ATOM 1827 C C . GLU B 1 69 ? 12.945 19.812 9.531 1 95.81 69 GLU B C 1
ATOM 1829 O O . GLU B 1 69 ? 13.664 19 10.109 1 95.81 69 GLU B O 1
ATOM 1834 N N . LYS B 1 70 ? 11.648 19.875 9.648 1 96.94 70 LYS B N 1
ATOM 1835 C CA . LYS B 1 70 ? 10.898 18.891 10.406 1 96.94 70 LYS B CA 1
ATOM 1836 C C . LYS B 1 70 ? 9.703 18.359 9.609 1 96.94 70 LYS B C 1
ATOM 1838 O O . LYS B 1 70 ? 9 19.141 8.953 1 96.94 70 LYS B O 1
ATOM 1843 N N . MET B 1 71 ? 9.57 17.078 9.617 1 97.38 71 MET B N 1
ATOM 1844 C CA . MET B 1 71 ? 8.461 16.453 8.898 1 97.38 71 MET B CA 1
ATOM 1845 C C . MET B 1 71 ? 7.754 15.422 9.773 1 97.38 71 MET B C 1
ATOM 1847 O O . MET B 1 71 ? 8.398 14.742 10.586 1 97.38 71 MET B O 1
ATOM 1851 N N . GLY B 1 72 ? 6.414 15.328 9.625 1 98.5 72 GLY B N 1
ATOM 1852 C CA . GLY B 1 72 ? 5.699 14.203 10.211 1 98.5 72 GLY B CA 1
ATOM 1853 C C . GLY B 1 72 ? 5.938 12.898 9.484 1 98.5 72 GLY B C 1
ATOM 1854 O O . GLY B 1 72 ? 6.109 12.883 8.258 1 98.5 72 GLY B O 1
ATOM 1855 N N . ILE B 1 73 ? 5.855 11.812 10.211 1 98.44 73 ILE B N 1
ATOM 1856 C CA . ILE B 1 73 ? 6.242 10.523 9.648 1 98.44 73 ILE B CA 1
ATOM 1857 C C . ILE B 1 73 ? 5.266 10.133 8.539 1 98.44 73 ILE B C 1
ATOM 1859 O O . ILE B 1 73 ? 5.645 9.453 7.578 1 98.44 73 ILE B O 1
ATOM 1863 N N . PHE B 1 74 ? 4.016 10.633 8.531 1 98.81 74 PHE B N 1
ATOM 1864 C CA . PHE B 1 74 ? 3.037 10.297 7.504 1 98.81 74 PHE B CA 1
ATOM 1865 C C . PHE B 1 74 ? 3.324 11.055 6.215 1 98.81 74 PHE B C 1
ATOM 1867 O O . PHE B 1 74 ? 2.766 10.742 5.164 1 98.81 74 PHE B O 1
ATOM 1874 N N . ALA B 1 75 ? 4.219 12.016 6.297 1 98.31 75 ALA B N 1
ATOM 1875 C CA . ALA B 1 75 ? 4.672 12.727 5.102 1 98.31 75 ALA B CA 1
ATOM 1876 C C . ALA B 1 75 ? 5.977 12.141 4.574 1 98.31 75 ALA B C 1
ATOM 1878 O O . ALA B 1 75 ? 6.629 12.734 3.713 1 98.31 75 ALA B O 1
ATOM 1879 N N . THR B 1 76 ? 6.367 10.984 5.109 1 97.25 76 THR B N 1
ATOM 1880 C CA . THR B 1 76 ? 7.586 10.297 4.699 1 97.25 76 THR B CA 1
ATOM 1881 C C . THR B 1 76 ? 7.312 8.812 4.461 1 97.25 76 THR B C 1
ATOM 1883 O O . THR B 1 76 ? 6.191 8.344 4.66 1 97.25 76 THR B O 1
ATOM 1886 N N . ARG B 1 77 ? 8.352 8.172 3.998 1 96.94 77 ARG B N 1
ATOM 1887 C CA . ARG B 1 77 ? 8.352 6.715 3.898 1 96.94 77 ARG B CA 1
ATOM 1888 C C . ARG B 1 77 ? 9.312 6.098 4.906 1 96.94 77 ARG B C 1
ATOM 1890 O O . ARG B 1 77 ? 9.93 5.062 4.637 1 96.94 77 ARG B O 1
ATOM 1897 N N . SER B 1 78 ? 9.398 6.711 6.059 1 96.12 78 SER B N 1
ATOM 1898 C CA . SER B 1 78 ? 10.297 6.293 7.133 1 96.12 78 SER B CA 1
ATOM 1899 C C . SER B 1 78 ? 9.875 4.941 7.703 1 96.12 78 SER B C 1
ATOM 1901 O O . SER B 1 78 ? 8.688 4.684 7.895 1 96.12 78 SER B O 1
ATOM 1903 N N . PRO B 1 79 ? 10.867 4.062 8.047 1 97.38 79 PRO B N 1
ATOM 1904 C CA . PRO B 1 79 ? 10.555 2.805 8.727 1 97.38 79 PRO B CA 1
ATOM 1905 C C . PRO B 1 79 ? 10.102 3.016 10.172 1 97.38 79 PRO B C 1
ATOM 1907 O O . PRO B 1 79 ? 9.523 2.113 10.781 1 97.38 79 PRO B O 1
ATOM 1910 N N . VAL B 1 80 ? 10.492 4.164 10.727 1 97.81 80 VAL B N 1
ATOM 1911 C CA . VAL B 1 80 ? 10.117 4.543 12.086 1 97.81 80 VAL B CA 1
ATOM 1912 C C . VAL B 1 80 ? 8.719 5.16 12.086 1 97.81 80 VAL B C 1
ATOM 1914 O O . VAL B 1 80 ? 8.547 6.316 11.688 1 97.81 80 VAL B O 1
ATOM 1917 N N . ARG B 1 81 ? 7.789 4.375 12.625 1 98.69 81 ARG B N 1
ATOM 1918 C CA . ARG B 1 81 ? 6.398 4.805 12.555 1 98.69 81 ARG B CA 1
ATOM 1919 C C . ARG B 1 81 ? 5.516 3.949 13.461 1 98.69 81 ARG B C 1
ATOM 1921 O O . ARG B 1 81 ? 5.914 2.857 13.867 1 98.69 81 ARG B O 1
ATOM 1928 N N . PRO B 1 82 ? 4.238 4.379 13.727 1 98.62 82 PRO B N 1
ATOM 1929 C CA . PRO B 1 82 ? 3.379 3.693 14.695 1 98.62 82 PRO B CA 1
ATOM 1930 C C . PRO B 1 82 ? 3.162 2.223 14.352 1 98.62 82 PRO B C 1
ATOM 1932 O O . PRO B 1 82 ? 3.225 1.362 15.234 1 98.62 82 PRO B O 1
ATOM 1935 N N . ASN B 1 83 ? 2.791 1.938 13.125 1 98.81 83 ASN B N 1
ATOM 1936 C CA . ASN B 1 83 ? 2.756 0.582 12.586 1 98.81 83 ASN B CA 1
ATOM 1937 C C . ASN B 1 83 ? 3.816 0.379 11.508 1 98.81 83 ASN B C 1
ATOM 1939 O O . ASN B 1 83 ? 3.725 0.956 10.422 1 98.81 83 ASN B O 1
ATOM 1943 N N . PRO B 1 84 ? 4.824 -0.38 11.812 1 98.69 84 PRO B N 1
ATOM 1944 C CA . PRO B 1 84 ? 5.949 -0.491 10.883 1 98.69 84 PRO B CA 1
ATOM 1945 C C . PRO B 1 84 ? 5.641 -1.381 9.68 1 98.69 84 PRO B C 1
ATOM 1947 O O . PRO B 1 84 ? 6.355 -2.355 9.43 1 98.69 84 PRO B O 1
ATOM 1950 N N . ILE B 1 85 ? 4.613 -1 8.898 1 98.88 85 ILE B N 1
ATOM 1951 C CA . ILE B 1 85 ? 4.23 -1.661 7.656 1 98.88 85 ILE B CA 1
ATOM 1952 C C . ILE B 1 85 ? 4.816 -0.906 6.465 1 98.88 85 ILE B C 1
ATOM 1954 O O . ILE B 1 85 ? 4.574 0.293 6.301 1 98.88 85 ILE B O 1
ATOM 1958 N N . ALA B 1 86 ? 5.578 -1.592 5.707 1 98.81 86 ALA B N 1
ATOM 1959 C CA . ALA B 1 86 ? 6.121 -1.014 4.48 1 98.81 86 ALA B CA 1
ATOM 1960 C C . ALA B 1 86 ? 5.23 -1.333 3.281 1 98.81 86 ALA B C 1
ATOM 1962 O O . ALA B 1 86 ? 4.422 -2.264 3.33 1 98.81 86 ALA B O 1
ATOM 1963 N N . LEU B 1 87 ? 5.316 -0.528 2.283 1 98.81 87 LEU B N 1
ATOM 1964 C CA . LEU B 1 87 ? 4.629 -0.702 1.007 1 98.81 87 LEU B CA 1
ATOM 1965 C C . LEU B 1 87 ? 5.598 -0.523 -0.159 1 98.81 87 LEU B C 1
ATOM 1967 O O . LEU B 1 87 ? 6.25 0.517 -0.276 1 98.81 87 LEU B O 1
ATOM 1971 N N . SER B 1 88 ? 5.723 -1.519 -1.015 1 98.5 88 SER B N 1
ATOM 1972 C CA . SER B 1 88 ? 6.566 -1.434 -2.201 1 98.5 88 SER B CA 1
ATOM 1973 C C . SER B 1 88 ? 5.84 -1.949 -3.438 1 98.5 88 SER B C 1
ATOM 1975 O O . SER B 1 88 ? 5.309 -3.062 -3.432 1 98.5 88 SER B O 1
ATOM 1977 N N . ALA B 1 89 ? 5.746 -1.128 -4.457 1 98.62 89 ALA B N 1
ATOM 1978 C CA . ALA B 1 89 ? 5.43 -1.656 -5.781 1 98.62 89 ALA B CA 1
ATOM 1979 C C . ALA B 1 89 ? 6.668 -2.264 -6.438 1 98.62 89 ALA B C 1
ATOM 1981 O O . ALA B 1 89 ? 7.715 -1.616 -6.52 1 98.62 89 ALA B O 1
ATOM 1982 N N . VAL B 1 90 ? 6.516 -3.541 -6.914 1 98.44 90 VAL B N 1
ATOM 1983 C CA . VAL B 1 90 ? 7.699 -4.191 -7.465 1 98.44 90 VAL B CA 1
ATOM 1984 C C . VAL B 1 90 ? 7.34 -4.922 -8.758 1 98.44 90 VAL B C 1
ATOM 1986 O O . VAL B 1 90 ? 6.195 -5.344 -8.938 1 98.44 90 VAL B O 1
ATOM 1989 N N . GLU B 1 91 ? 8.305 -5.066 -9.578 1 98.44 91 GLU B N 1
ATOM 1990 C CA . GLU B 1 91 ? 8.133 -5.797 -10.828 1 98.44 91 GLU B CA 1
ATOM 1991 C C . GLU B 1 91 ? 8.336 -7.297 -10.625 1 98.44 91 GLU B C 1
ATOM 1993 O O . GLU B 1 91 ? 9.297 -7.719 -9.984 1 98.44 91 GLU B O 1
ATOM 1998 N N . ILE B 1 92 ? 7.434 -8.062 -11.172 1 98.62 92 ILE B N 1
ATOM 1999 C CA . ILE B 1 92 ? 7.559 -9.516 -11.164 1 98.62 92 ILE B CA 1
ATOM 2000 C C . ILE B 1 92 ? 8.461 -9.961 -12.32 1 98.62 92 ILE B C 1
ATOM 2002 O O . ILE B 1 92 ? 8.242 -9.57 -13.469 1 98.62 92 ILE B O 1
ATOM 2006 N N . ILE B 1 93 ? 9.438 -10.734 -11.984 1 98.19 93 ILE B N 1
ATOM 2007 C CA . ILE B 1 93 ? 10.289 -11.32 -13.016 1 98.19 93 ILE B CA 1
ATOM 2008 C C . ILE B 1 93 ? 9.805 -12.734 -13.344 1 98.19 93 ILE B C 1
ATOM 2010 O O . ILE B 1 93 ? 9.695 -13.094 -14.516 1 98.19 93 ILE B O 1
ATOM 2014 N N . ASP B 1 94 ? 9.5 -13.5 -12.266 1 98.06 94 ASP B N 1
ATOM 2015 C CA . ASP B 1 94 ? 9.062 -14.883 -12.438 1 98.06 94 ASP B CA 1
ATOM 2016 C C . ASP B 1 94 ? 8.336 -15.383 -11.188 1 98.06 94 ASP B C 1
ATOM 2018 O O . ASP B 1 94 ? 8.539 -14.859 -10.094 1 98.06 94 ASP B O 1
ATOM 2022 N N . ILE B 1 95 ? 7.477 -16.328 -11.422 1 98.56 95 ILE B N 1
ATOM 2023 C CA . ILE B 1 95 ? 6.758 -16.953 -10.32 1 98.56 95 ILE B CA 1
ATOM 2024 C C . ILE B 1 95 ? 6.875 -18.469 -10.422 1 98.56 95 ILE B C 1
ATOM 2026 O O . ILE B 1 95 ? 6.543 -19.047 -11.453 1 98.56 95 ILE B O 1
ATOM 2030 N N . ASP B 1 96 ? 7.43 -19.078 -9.406 1 98.31 96 ASP B N 1
ATOM 2031 C CA . ASP B 1 96 ? 7.367 -20.531 -9.25 1 98.31 96 ASP B CA 1
ATOM 2032 C C . ASP B 1 96 ? 6.191 -20.938 -8.359 1 98.31 96 ASP B C 1
ATOM 2034 O O . ASP B 1 96 ? 6.297 -20.906 -7.133 1 98.31 96 ASP B O 1
ATOM 2038 N N . TYR B 1 97 ? 5.141 -21.406 -8.938 1 98 97 TYR B N 1
ATOM 2039 C CA . TYR B 1 97 ? 3.885 -21.656 -8.242 1 98 97 TYR B CA 1
ATOM 2040 C C . TYR B 1 97 ? 3.996 -22.906 -7.371 1 98 97 TYR B C 1
ATOM 2042 O O . TYR B 1 97 ? 3.197 -23.109 -6.453 1 98 97 TYR B O 1
ATOM 2050 N N . MET B 1 98 ? 4.895 -23.703 -7.684 1 97.94 98 MET B N 1
ATOM 2051 C CA . MET B 1 98 ? 5.051 -24.938 -6.906 1 97.94 98 MET B CA 1
ATOM 2052 C C . MET B 1 98 ? 5.738 -24.641 -5.574 1 97.94 98 MET B C 1
ATOM 2054 O O . MET B 1 98 ? 5.277 -25.094 -4.523 1 97.94 98 MET B O 1
ATOM 2058 N N . SER B 1 99 ? 6.789 -23.844 -5.566 1 98.19 99 SER B N 1
ATOM 2059 C CA . SER B 1 99 ? 7.57 -23.594 -4.363 1 98.19 99 SER B CA 1
ATOM 2060 C C . SER B 1 99 ? 7.125 -22.312 -3.68 1 98.19 99 SER B C 1
ATOM 2062 O O . SER B 1 99 ? 7.547 -22.016 -2.557 1 98.19 99 SER B O 1
ATOM 2064 N N . GLY B 1 100 ? 6.309 -21.531 -4.328 1 98.44 100 GLY B N 1
ATOM 2065 C CA . GLY B 1 100 ? 5.855 -20.281 -3.766 1 98.44 100 GLY B CA 1
ATOM 2066 C C . GLY B 1 100 ? 6.91 -19.188 -3.822 1 98.44 100 GLY B C 1
ATOM 2067 O O . GLY B 1 100 ? 6.98 -18.328 -2.928 1 98.44 100 GLY B O 1
ATOM 2068 N N . LEU B 1 101 ? 7.742 -19.297 -4.801 1 98.44 101 LEU B N 1
ATOM 2069 C CA . LEU B 1 101 ? 8.828 -18.328 -4.953 1 98.44 101 LEU B CA 1
ATOM 2070 C C . LEU B 1 101 ? 8.508 -17.312 -6.043 1 98.44 101 LEU B C 1
ATOM 2072 O O . LEU B 1 101 ? 8.172 -17.688 -7.168 1 98.44 101 LEU B O 1
ATOM 2076 N N . ILE B 1 102 ? 8.5 -16.078 -5.715 1 98.75 102 ILE B N 1
ATOM 2077 C CA . ILE B 1 102 ? 8.336 -14.992 -6.672 1 98.75 102 ILE B CA 1
ATOM 2078 C C . ILE B 1 102 ? 9.656 -14.234 -6.836 1 98.75 102 ILE B C 1
ATOM 2080 O O . ILE B 1 102 ? 10.148 -13.625 -5.891 1 98.75 102 ILE B O 1
ATOM 2084 N N . GLN B 1 103 ? 10.242 -14.266 -8 1 98.62 103 GLN B N 1
ATOM 2085 C CA . GLN B 1 103 ? 11.398 -13.422 -8.289 1 98.62 103 GLN B CA 1
ATOM 2086 C C . GLN B 1 103 ? 10.961 -12 -8.656 1 98.62 103 GLN B C 1
ATOM 2088 O O . GLN B 1 103 ? 10.062 -11.82 -9.477 1 98.62 103 GLN B O 1
ATOM 2093 N N . ILE B 1 104 ? 11.562 -11.055 -8.016 1 98.5 104 ILE B N 1
ATOM 2094 C CA . ILE B 1 104 ? 11.227 -9.664 -8.281 1 98.5 104 ILE B CA 1
ATOM 2095 C C . ILE B 1 104 ? 12.484 -8.883 -8.664 1 98.5 104 ILE B C 1
ATOM 2097 O O . ILE B 1 104 ? 13.602 -9.352 -8.43 1 98.5 104 ILE B O 1
ATOM 2101 N N . ALA B 1 105 ? 12.289 -7.715 -9.219 1 97.31 105 ALA B N 1
ATOM 2102 C CA . ALA B 1 105 ? 13.414 -6.934 -9.742 1 97.31 105 ALA B CA 1
ATOM 2103 C C . ALA B 1 105 ? 14.227 -6.316 -8.609 1 97.31 105 ALA B C 1
ATOM 2105 O O . ALA B 1 105 ? 15.461 -6.363 -8.617 1 97.31 105 ALA B O 1
ATOM 2106 N N . TYR B 1 106 ? 13.602 -5.652 -7.727 1 94.88 106 TYR B N 1
ATOM 2107 C CA . TYR B 1 106 ? 14.258 -4.973 -6.613 1 94.88 106 TYR B CA 1
ATOM 2108 C C . TYR B 1 106 ? 13.258 -4.676 -5.5 1 94.88 106 TYR B C 1
ATOM 2110 O O . TYR B 1 106 ? 12.078 -4.441 -5.758 1 94.88 106 TYR B O 1
ATOM 2118 N N . ILE B 1 107 ? 13.703 -4.73 -4.301 1 95.88 107 ILE B N 1
ATOM 2119 C CA . ILE B 1 107 ? 12.938 -4.254 -3.154 1 95.88 107 ILE B CA 1
ATOM 2120 C C . ILE B 1 107 ? 13.891 -3.746 -2.072 1 95.88 107 ILE B C 1
ATOM 2122 O O . ILE B 1 107 ? 14.945 -4.336 -1.836 1 95.88 107 ILE B O 1
ATOM 2126 N N . ASP B 1 108 ? 13.523 -2.619 -1.475 1 92.69 108 ASP B N 1
ATOM 2127 C CA . ASP B 1 108 ? 14.336 -2.035 -0.411 1 92.69 108 ASP B CA 1
ATOM 2128 C C . ASP B 1 108 ? 14.031 -2.688 0.936 1 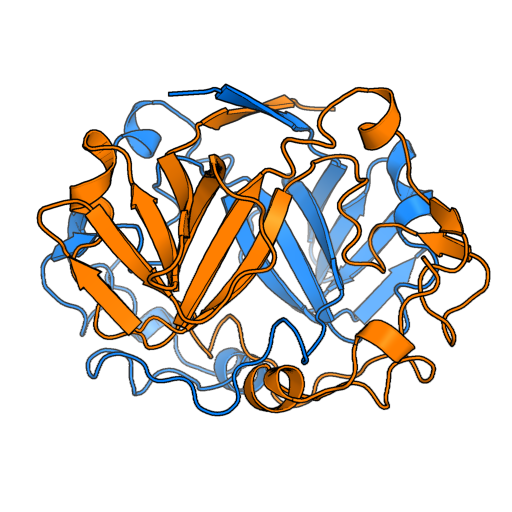92.69 108 ASP B C 1
ATOM 2130 O O . ASP B 1 108 ? 13.609 -2.012 1.877 1 92.69 108 ASP B O 1
ATOM 2134 N N . ALA B 1 109 ? 14.109 -3.918 1.025 1 96.44 109 ALA B N 1
ATOM 2135 C CA . ALA B 1 109 ? 13.906 -4.703 2.24 1 96.44 109 ALA B CA 1
ATOM 2136 C C . ALA B 1 109 ? 15.117 -5.59 2.531 1 96.44 109 ALA B C 1
ATOM 2138 O O . ALA B 1 109 ? 15.711 -6.156 1.611 1 96.44 109 ALA B O 1
ATOM 2139 N N . ASN B 1 110 ? 15.461 -5.738 3.783 1 96.19 110 ASN B N 1
ATOM 2140 C CA . ASN B 1 110 ? 16.547 -6.621 4.184 1 96.19 110 ASN B CA 1
ATOM 2141 C C . ASN B 1 110 ? 16.203 -8.086 3.965 1 96.19 110 ASN B C 1
ATOM 2143 O O . ASN B 1 110 ? 15.016 -8.445 3.908 1 96.19 110 ASN B O 1
ATOM 2147 N N . ASP B 1 111 ? 17.25 -8.891 3.857 1 97.5 111 ASP B N 1
ATOM 2148 C CA . ASP B 1 111 ? 17.047 -10.336 3.812 1 97.5 111 ASP B CA 1
ATOM 2149 C C . ASP B 1 111 ? 16.281 -10.828 5.035 1 97.5 111 ASP B C 1
ATOM 2151 O O . ASP B 1 111 ? 16.438 -10.289 6.133 1 97.5 111 ASP B O 1
ATOM 2155 N N . LYS B 1 112 ? 15.32 -11.766 4.824 1 97.62 112 LYS B N 1
ATOM 2156 C CA . LYS B 1 112 ? 14.539 -12.445 5.855 1 97.62 112 LYS B CA 1
ATOM 2157 C C . LYS B 1 112 ? 13.453 -11.531 6.414 1 97.62 112 LYS B C 1
ATOM 2159 O O . LYS B 1 112 ? 12.82 -11.852 7.422 1 97.62 112 LYS B O 1
ATOM 2164 N N . THR B 1 113 ? 13.227 -10.359 5.758 1 98.38 113 THR B N 1
ATOM 2165 C CA . THR B 1 113 ? 12.148 -9.469 6.16 1 98.38 113 THR B CA 1
ATOM 2166 C C . THR B 1 113 ? 10.789 -10.156 5.992 1 98.38 113 THR B C 1
ATOM 2168 O O . THR B 1 113 ? 10.516 -10.75 4.949 1 98.38 113 THR B O 1
ATOM 2171 N N . PRO B 1 114 ? 9.93 -10.07 7.07 1 98.75 114 PRO B N 1
ATOM 2172 C CA . PRO B 1 114 ? 8.609 -10.688 6.961 1 98.75 114 PRO B CA 1
ATOM 2173 C C . PRO B 1 114 ? 7.703 -9.977 5.957 1 98.75 114 PRO B C 1
ATOM 2175 O O . PRO B 1 114 ? 7.707 -8.742 5.883 1 98.75 114 PRO B O 1
ATOM 2178 N N . ILE B 1 115 ? 6.93 -10.773 5.227 1 98.75 115 ILE B N 1
ATOM 2179 C CA . ILE B 1 115 ? 5.926 -10.289 4.285 1 98.75 115 ILE B CA 1
ATOM 2180 C C . ILE B 1 115 ? 4.531 -10.453 4.883 1 98.75 115 ILE B C 1
ATOM 2182 O O . ILE B 1 115 ? 4.23 -11.484 5.488 1 98.75 115 ILE B O 1
ATOM 2186 N N . LEU B 1 116 ? 3.713 -9.438 4.652 1 98.88 116 LEU B N 1
ATOM 2187 C CA . LEU B 1 116 ? 2.395 -9.461 5.277 1 98.88 116 LEU B CA 1
ATOM 2188 C C . LEU B 1 116 ? 1.308 -9.742 4.246 1 98.88 116 LEU B C 1
ATOM 2190 O O . LEU B 1 116 ? 0.277 -10.336 4.57 1 98.88 116 LEU B O 1
ATOM 2194 N N . ASP B 1 117 ? 1.498 -9.234 3.078 1 98.88 117 ASP B N 1
ATOM 2195 C CA . ASP B 1 117 ? 0.46 -9.352 2.059 1 98.88 117 ASP B CA 1
ATOM 2196 C C . ASP B 1 117 ? 1.013 -9.031 0.672 1 98.88 117 ASP B C 1
ATOM 2198 O O . ASP B 1 117 ? 2.035 -8.352 0.548 1 98.88 117 ASP B O 1
ATOM 2202 N N . ILE B 1 118 ? 0.355 -9.523 -0.319 1 98.88 118 ILE B N 1
ATOM 2203 C CA . ILE B 1 118 ? 0.613 -9.234 -1.726 1 98.88 118 ILE B CA 1
ATOM 2204 C C . ILE B 1 118 ? -0.691 -8.852 -2.422 1 98.88 118 ILE B C 1
ATOM 2206 O O . ILE B 1 118 ? -1.73 -9.477 -2.195 1 98.88 118 ILE B O 1
ATOM 2210 N N . LYS B 1 119 ? -0.672 -7.832 -3.191 1 98.81 119 LYS B N 1
ATOM 2211 C CA . LYS B 1 119 ? -1.777 -7.406 -4.047 1 98.81 119 LYS B CA 1
ATOM 2212 C C . LYS B 1 119 ? -1.298 -7.137 -5.469 1 98.81 119 LYS B C 1
ATOM 2214 O O . LYS B 1 119 ? -0.207 -6.598 -5.672 1 98.81 119 LYS B O 1
ATOM 2219 N N . PRO B 1 120 ? -2.113 -7.547 -6.434 1 98.81 120 PRO B N 1
ATOM 2220 C CA . PRO B 1 120 ? -1.715 -7.121 -7.777 1 98.81 120 PRO B CA 1
ATOM 2221 C C . PRO B 1 120 ? -1.704 -5.602 -7.934 1 98.81 120 PRO B C 1
ATOM 2223 O O . PRO B 1 120 ? -2.561 -4.914 -7.375 1 98.81 120 PRO B O 1
ATOM 2226 N N . TYR B 1 121 ? -0.66 -5.055 -8.617 1 98.81 121 TYR B N 1
ATOM 2227 C CA . TYR B 1 121 ? -0.711 -3.654 -9.016 1 98.81 121 TYR B CA 1
ATOM 2228 C C . TYR B 1 121 ? -1.74 -3.441 -10.125 1 98.81 121 TYR B C 1
ATOM 2230 O O . TYR B 1 121 ? -1.579 -3.947 -11.234 1 98.81 121 TYR B O 1
ATOM 2238 N N . THR B 1 122 ? -2.77 -2.77 -9.789 1 98 122 THR B N 1
ATOM 2239 C CA . THR B 1 122 ? -3.875 -2.475 -10.695 1 98 122 THR B CA 1
ATOM 2240 C C . THR B 1 122 ? -3.959 -0.977 -10.977 1 98 122 THR B C 1
ATOM 2242 O O . THR B 1 122 ? -4.34 -0.197 -10.102 1 98 122 THR B O 1
ATOM 2245 N N . PRO B 1 123 ? -3.688 -0.586 -12.188 1 98.12 123 PRO B N 1
ATOM 2246 C CA . PRO B 1 123 ? -3.609 0.847 -12.484 1 98.12 123 PRO B CA 1
ATOM 2247 C C . PRO B 1 123 ? -4.859 1.608 -12.039 1 98.12 123 PRO B C 1
ATOM 2249 O O . PRO B 1 123 ? -4.758 2.738 -11.555 1 98.12 123 PRO B O 1
ATOM 2252 N N . SER B 1 124 ? -6.016 1.056 -12.141 1 97.44 124 SER B N 1
ATOM 2253 C CA . SER B 1 124 ? -7.27 1.722 -11.797 1 97.44 124 SER B CA 1
ATOM 2254 C C . SER B 1 124 ? -7.332 2.035 -10.305 1 97.44 124 SER B C 1
ATOM 2256 O O . SER B 1 124 ? -8.156 2.846 -9.875 1 97.44 124 SER B O 1
ATOM 2258 N N . LEU B 1 125 ? -6.484 1.379 -9.523 1 97.25 125 LEU B N 1
ATOM 2259 C CA . LEU B 1 125 ? -6.516 1.543 -8.07 1 97.25 125 LEU B CA 1
ATOM 2260 C C . LEU B 1 125 ? -5.219 2.16 -7.566 1 97.25 125 LEU B C 1
ATOM 2262 O O . LEU B 1 125 ? -5.207 2.832 -6.531 1 97.25 125 LEU B O 1
ATOM 2266 N N . ASP B 1 126 ? -4.141 1.984 -8.383 1 98.44 126 ASP B N 1
ATOM 2267 C CA . ASP B 1 126 ? -2.824 2.229 -7.801 1 98.44 126 ASP B CA 1
ATOM 2268 C C . ASP B 1 126 ? -2.1 3.355 -8.531 1 98.44 126 ASP B C 1
ATOM 2270 O O . ASP B 1 126 ? -1.134 3.92 -8.016 1 98.44 126 ASP B O 1
ATOM 2274 N N . ARG B 1 127 ? -2.525 3.67 -9.734 1 98.56 127 ARG B N 1
ATOM 2275 C CA . ARG B 1 127 ? -1.79 4.625 -10.555 1 98.56 127 ARG B CA 1
ATOM 2276 C C . ARG B 1 127 ? -2.49 5.98 -10.578 1 98.56 127 ARG B C 1
ATOM 2278 O O . ARG B 1 127 ? -3.65 6.074 -10.984 1 98.56 127 ARG B O 1
ATOM 2285 N N . VAL B 1 128 ? -1.79 6.961 -10.172 1 98.12 128 VAL B N 1
ATOM 2286 C CA . VAL B 1 128 ? -2.264 8.336 -10.297 1 98.12 128 VAL B CA 1
ATOM 2287 C C . VAL B 1 128 ? -1.708 8.961 -11.578 1 98.12 128 VAL B C 1
ATOM 2289 O O . VAL B 1 128 ? -0.494 8.969 -11.789 1 98.12 128 VAL B O 1
ATOM 2292 N N . GLU B 1 129 ? -2.537 9.453 -12.375 1 95.75 129 GLU B N 1
ATOM 2293 C CA . GLU B 1 129 ? -2.135 9.992 -13.672 1 95.75 129 GLU B CA 1
ATOM 2294 C C . GLU B 1 129 ? -1.347 11.289 -13.508 1 95.75 129 GLU B C 1
ATOM 2296 O O . GLU B 1 129 ? -0.292 11.461 -14.125 1 95.75 129 GLU B O 1
ATOM 2301 N N . ASN B 1 130 ? -1.879 12.203 -12.703 1 94.81 130 ASN B N 1
ATOM 2302 C CA . ASN B 1 130 ? -1.262 13.508 -12.516 1 94.81 130 ASN B CA 1
ATOM 2303 C C . ASN B 1 130 ? -0.978 13.781 -11.039 1 94.81 130 ASN B C 1
ATOM 2305 O O . ASN B 1 130 ? -1.546 14.711 -10.453 1 94.81 130 ASN B O 1
ATOM 2309 N N . PRO B 1 131 ? -0.041 13.016 -10.5 1 97.38 131 PRO B N 1
ATOM 2310 C CA . PRO B 1 131 ? 0.284 13.242 -9.086 1 97.38 131 PRO B CA 1
ATOM 2311 C C . PRO B 1 131 ? 1.069 14.531 -8.859 1 97.38 131 PRO B C 1
ATOM 2313 O O . PRO B 1 131 ? 1.916 14.898 -9.68 1 97.38 131 PRO B O 1
ATOM 2316 N N . GLN B 1 132 ? 0.77 15.234 -7.828 1 97.88 132 GLN B N 1
ATOM 2317 C CA . GLN B 1 132 ? 1.56 16.391 -7.395 1 97.88 132 GLN B CA 1
ATOM 2318 C C . GLN B 1 132 ? 2.346 16.062 -6.125 1 97.88 132 GLN B C 1
ATOM 2320 O O . GLN B 1 132 ? 1.864 15.328 -5.258 1 97.88 132 GLN B O 1
ATOM 2325 N N . VAL B 1 133 ? 3.533 16.562 -6.074 1 98.38 133 VAL B N 1
ATOM 2326 C CA . VAL B 1 133 ? 4.398 16.438 -4.902 1 98.38 133 VAL B CA 1
ATOM 2327 C C . VAL B 1 133 ? 4.926 17.812 -4.5 1 98.38 133 VAL B C 1
ATOM 2329 O O . VAL B 1 133 ? 4.867 18.766 -5.285 1 98.38 133 VAL B O 1
ATOM 2332 N N . PRO B 1 134 ? 5.371 17.938 -3.254 1 98 134 PRO B N 1
ATOM 2333 C CA . PRO B 1 134 ? 5.965 19.219 -2.844 1 98 134 PRO B CA 1
ATOM 2334 C C . PRO B 1 134 ? 7.145 19.625 -3.723 1 98 134 PRO B C 1
ATOM 2336 O O . PRO B 1 134 ? 7.801 18.766 -4.324 1 98 134 PRO B O 1
ATOM 2339 N N . ASP B 1 135 ? 7.492 20.922 -3.697 1 96.88 135 ASP B N 1
ATOM 2340 C CA . ASP B 1 135 ? 8.578 21.469 -4.5 1 96.88 135 ASP B CA 1
ATOM 2341 C C . ASP B 1 135 ? 9.914 20.828 -4.129 1 96.88 135 ASP B C 1
ATOM 2343 O O . ASP B 1 135 ? 10.75 20.562 -4.996 1 96.88 135 ASP B O 1
ATOM 2347 N N . TRP B 1 136 ? 10.117 20.562 -2.906 1 96 136 TRP B N 1
ATOM 2348 C CA . TRP B 1 136 ? 11.43 20.125 -2.424 1 96 136 TRP B CA 1
ATOM 2349 C C . TRP B 1 136 ? 11.773 18.734 -2.967 1 96 136 TRP B C 1
ATOM 2351 O O . TRP B 1 136 ? 12.945 18.359 -2.99 1 96 136 TRP B O 1
ATOM 2361 N N . CYS B 1 137 ? 10.758 17.938 -3.416 1 96.81 137 CYS B N 1
ATOM 2362 C CA . CYS B 1 137 ? 11.055 16.625 -3.967 1 96.81 137 CYS B CA 1
ATOM 2363 C C . CYS B 1 137 ? 10.539 16.5 -5.395 1 96.81 137 CYS B C 1
ATOM 2365 O O . CYS B 1 137 ? 10.383 15.391 -5.91 1 96.81 137 CYS B O 1
ATOM 2367 N N . SER B 1 138 ? 10.188 17.609 -6.043 1 96.88 138 SER B N 1
ATOM 2368 C CA . SER B 1 138 ? 9.594 17.609 -7.375 1 96.88 138 SER B CA 1
ATOM 2369 C C . SER B 1 138 ? 10.586 17.109 -8.422 1 96.88 138 SER B C 1
ATOM 2371 O O . SER B 1 138 ? 10.195 16.734 -9.523 1 96.88 138 SER B O 1
ATOM 2373 N N . HIS B 1 139 ? 11.875 17.203 -8.117 1 96.75 139 HIS B N 1
ATOM 2374 C CA . HIS B 1 139 ? 12.906 16.766 -9.047 1 96.75 139 HIS B CA 1
ATOM 2375 C C . HIS B 1 139 ? 13.102 15.25 -8.984 1 96.75 139 HIS B C 1
ATOM 2377 O O . HIS B 1 139 ? 13.828 14.68 -9.797 1 96.75 139 HIS B O 1
ATOM 2383 N N . TRP B 1 140 ? 12.453 14.516 -7.973 1 97.38 140 TRP B N 1
ATOM 2384 C CA . TRP B 1 140 ? 12.531 13.062 -7.91 1 97.38 140 TRP B CA 1
ATOM 2385 C C . TRP B 1 140 ? 11.883 12.43 -9.133 1 97.38 140 TRP B C 1
ATOM 2387 O O . TRP B 1 140 ? 11.062 13.062 -9.805 1 97.38 140 TRP B O 1
ATOM 2397 N N . PRO B 1 141 ? 12.258 11.156 -9.367 1 97.62 141 PRO B N 1
ATOM 2398 C CA . PRO B 1 141 ? 11.664 10.453 -10.508 1 97.62 141 PRO B CA 1
ATOM 2399 C C . PRO B 1 141 ? 10.141 10.398 -10.438 1 97.62 141 PRO B C 1
ATOM 2401 O O . PRO B 1 141 ? 9.57 10.312 -9.344 1 97.62 141 PRO B O 1
ATOM 2404 N N . HIS B 1 142 ? 9.508 10.336 -11.609 1 97.5 142 HIS B N 1
ATOM 2405 C CA . HIS B 1 142 ? 8.047 10.391 -11.672 1 97.5 142 HIS B CA 1
ATOM 2406 C C . HIS B 1 142 ? 7.453 9.008 -11.914 1 97.5 142 HIS B C 1
ATOM 2408 O O . HIS B 1 142 ? 6.266 8.883 -12.227 1 97.5 142 HIS B O 1
ATOM 2414 N N . SER B 1 143 ? 8.32 8.039 -11.867 1 97.69 143 SER B N 1
ATOM 2415 C CA . SER B 1 143 ? 7.883 6.656 -12 1 97.69 143 SER B CA 1
ATOM 2416 C C . SER B 1 143 ? 8.898 5.695 -11.383 1 97.69 143 SER B C 1
ATOM 2418 O O . SER B 1 143 ? 10.039 6.078 -11.117 1 97.69 143 SER B O 1
ATOM 2420 N N . LEU B 1 144 ? 8.375 4.492 -11.188 1 97.38 144 LEU B N 1
ATOM 2421 C CA . LEU B 1 144 ? 9.266 3.434 -10.719 1 97.38 144 LEU B CA 1
ATOM 2422 C C . LEU B 1 144 ? 10.406 3.205 -11.703 1 97.38 144 LEU B C 1
ATOM 2424 O O . LEU B 1 144 ? 11.547 2.99 -11.297 1 97.38 144 LEU B O 1
ATOM 2428 N N . GLU B 1 145 ? 10.125 3.221 -13.023 1 96.94 145 GLU B N 1
ATOM 2429 C CA . GLU B 1 145 ? 11.117 2.996 -14.07 1 96.94 145 GLU B CA 1
ATOM 2430 C C . GLU B 1 145 ? 12.219 4.051 -14.016 1 96.94 145 GLU B C 1
ATOM 2432 O O . GLU B 1 145 ? 13.406 3.717 -14.062 1 96.94 145 GLU B O 1
ATOM 2437 N N . GLU B 1 146 ? 11.859 5.312 -13.828 1 97.06 146 GLU B N 1
ATOM 2438 C CA . GLU B 1 146 ? 12.82 6.402 -13.727 1 97.06 146 GLU B CA 1
ATOM 2439 C C . GLU B 1 146 ? 13.633 6.309 -12.438 1 97.06 146 GLU B C 1
ATOM 2441 O O . GLU B 1 146 ? 14.797 6.727 -12.398 1 97.06 146 GLU B O 1
ATOM 2446 N N . SER B 1 147 ? 13.008 5.816 -11.422 1 96.75 147 SER B N 1
ATOM 2447 C CA . SER B 1 147 ? 13.617 5.73 -10.094 1 96.75 147 SER B CA 1
ATOM 2448 C C . SER B 1 147 ? 14.836 4.816 -10.109 1 96.75 147 SER B C 1
ATOM 2450 O O . SER B 1 147 ? 15.773 5.012 -9.336 1 96.75 147 SER B O 1
ATOM 2452 N N . ALA B 1 148 ? 14.812 3.791 -10.953 1 92.88 148 ALA B N 1
ATOM 2453 C CA . ALA B 1 148 ? 15.82 2.736 -10.969 1 92.88 148 ALA B CA 1
ATOM 2454 C C . ALA B 1 148 ? 17.203 3.311 -11.25 1 92.88 148 ALA B C 1
ATOM 2456 O O . ALA B 1 148 ? 18.219 2.771 -10.781 1 92.88 148 ALA B O 1
ATOM 2457 N N . SER B 1 149 ? 17.312 4.449 -11.93 1 93.38 149 SER B N 1
ATOM 2458 C CA . SER B 1 149 ? 18.609 4.992 -12.328 1 93.38 149 SER B CA 1
ATOM 2459 C C . SER B 1 149 ? 18.891 6.312 -11.617 1 93.38 149 SER B C 1
ATOM 2461 O O . SER B 1 149 ? 19.891 6.969 -11.906 1 93.38 149 SER B O 1
ATOM 2463 N N . PHE B 1 150 ? 18.062 6.715 -10.82 1 95.31 150 PHE B N 1
ATOM 2464 C CA . PHE B 1 150 ? 18.219 7.965 -10.086 1 95.31 150 PHE B CA 1
ATOM 2465 C C . PHE B 1 150 ? 19.234 7.82 -8.969 1 95.31 150 PHE B C 1
ATOM 2467 O O . PHE B 1 150 ? 19.312 6.777 -8.312 1 95.31 150 PHE B O 1
ATOM 2474 N N . ALA B 1 151 ? 20.031 8.969 -8.703 1 93.69 151 ALA B N 1
ATOM 2475 C CA . ALA B 1 151 ? 21.062 8.961 -7.672 1 93.69 151 ALA B CA 1
ATOM 2476 C C . ALA B 1 151 ? 20.469 9.25 -6.297 1 93.69 151 ALA B C 1
ATOM 2478 O O . ALA B 1 151 ? 20.719 10.312 -5.715 1 93.69 151 ALA B O 1
ATOM 2479 N N . TRP B 1 152 ? 19.734 8.258 -5.711 1 93 152 TRP B N 1
ATOM 2480 C CA . TRP B 1 152 ? 19.047 8.406 -4.438 1 93 152 TRP B CA 1
ATOM 2481 C C . TRP B 1 152 ? 20.016 8.727 -3.314 1 93 152 TRP B C 1
ATOM 2483 O O . TRP B 1 152 ? 19.672 9.406 -2.346 1 93 152 TRP B O 1
ATOM 2493 N N . GLU B 1 153 ? 21.219 8.25 -3.402 1 90.5 153 GLU B N 1
ATOM 2494 C CA . GLU B 1 153 ? 22.234 8.477 -2.369 1 90.5 153 GLU B CA 1
ATOM 2495 C C . GLU B 1 153 ? 22.484 9.969 -2.158 1 90.5 153 GLU B C 1
ATOM 2497 O O . GLU B 1 153 ? 22.922 10.383 -1.082 1 90.5 153 GLU B O 1
ATOM 2502 N N . SER B 1 154 ? 22.188 10.734 -3.148 1 90.62 154 SER B N 1
ATOM 2503 C CA . SER B 1 154 ? 22.406 12.172 -3.08 1 90.62 154 SER B CA 1
ATOM 2504 C C . SER B 1 154 ? 21.219 12.883 -2.416 1 90.62 154 SER B C 1
ATOM 2506 O O . SER B 1 154 ? 21.297 14.078 -2.129 1 90.62 154 SER B O 1
ATOM 2508 N N . GLU B 1 155 ? 20.141 12.125 -2.188 1 91.62 155 GLU B N 1
ATOM 2509 C CA . GLU B 1 155 ? 18.922 12.758 -1.676 1 91.62 155 GLU B CA 1
ATOM 2510 C C . GLU B 1 155 ? 18.828 12.602 -0.161 1 91.62 155 GLU B C 1
ATOM 2512 O O . GLU B 1 155 ? 18.156 13.398 0.504 1 91.62 155 GLU B O 1
ATOM 2517 N N . PHE B 1 156 ? 19.453 11.586 0.402 1 86 156 PHE B N 1
ATOM 2518 C CA . PHE B 1 156 ? 19.266 11.266 1.812 1 86 156 PHE B CA 1
ATOM 2519 C C . PHE B 1 156 ? 20.312 11.969 2.674 1 86 156 PHE B C 1
ATOM 2521 O O . PHE B 1 156 ? 21.422 12.227 2.219 1 86 156 PHE B O 1
ATOM 2528 N N . ASN B 1 157 ? 19.906 12.367 3.787 1 80.06 157 ASN B N 1
ATOM 2529 C CA . ASN B 1 157 ? 20.812 12.992 4.75 1 80.06 157 ASN B CA 1
ATOM 2530 C C . ASN B 1 157 ? 21.438 11.961 5.691 1 80.06 157 ASN B C 1
ATOM 2532 O O . ASN B 1 157 ? 22.312 12.289 6.492 1 80.06 157 ASN B O 1
ATOM 2536 N N . PHE B 1 158 ? 21.016 10.836 5.664 1 63.47 158 PHE B N 1
ATOM 2537 C CA . PHE B 1 158 ? 21.688 9.922 6.586 1 63.47 158 PHE B CA 1
ATOM 2538 C C . PHE B 1 158 ? 22.734 9.086 5.852 1 63.47 158 PHE B C 1
ATOM 2540 O O . PHE B 1 158 ? 22.656 8.906 4.637 1 63.47 158 PHE B O 1
#

Secondary structure (DSSP, 8-state):
--EEEEE--EEEEEETTEEEEEE-GGGGGGGTT-TT-SEEEEEEE-GGG-SHHHHT--EEE--BTTS-SEEEGGGS--S-SSS-EEEEEEEEEEEETTTTEEEES--S--TT-EEEEEEE--HHHH--SS----GGGTTS-SSHHHHTTS-GGGTB--/--EEEEE--EEEEEETTEEEEEE-GGGGGGGTT-TT-SEEEEEEE-GGG-SHHHHT--EEE--BTTS-SEEEGGGS--S-SSS-EEEEEEEEEEEETTTTEEEES--S--TT-EEEEEEE--HHHH--SS----GGGTTS-SSHHHHTTS-GGGTB--

Nearest PDB structures (foldseek):
  2nv4-assembly1_B  TM=8.587E-01  e=2.351E-11  Archaeoglobus fulgidus
  7btu-assembly1_A  TM=7.789E-01  e=1.306E-09  Pseudomonas aeruginosa
  7btz-assembly1_B  TM=7.707E-01  e=2.223E-09  Pseudomonas aeruginosa
  7bu1-assembly1_A  TM=7.748E-01  e=3.566E-09  Pseudomonas aeruginosa
  3okx-assembly1_A  TM=6.952E-01  e=3.788E-08  Rhodopseudomonas palustris CGA009

Sequence (316 aa):
MTTYKVNSIGTICNNEKGAFIQLEAPYIPALKELDGFSHINVLWWFSDFDNADFRSVLETDQPYKKAPEKMGIFATRSPVRPNPIALSAVEIIDIDYMSGLIQIAYIDANDKTPILDIKPYTPSLDRVENPQVPDWCSHWPHSLEESASFAWESEFNFMTTYKVNSIGTICNNEKGAFIQLEAPYIPALKELDGFSHINVLWWFSDFDNADFRSVLETDQPYKKAPEKMGIFATRSPVRPNPIALSAVEIIDIDYMSGLIQIAYIDANDKTPILDIKPYTPSLDRVENPQVPDWCSHWPHSLEESASFAWESEFNF

Radius of gyration: 18.52 Å; Cα contacts (8 Å, |Δi|>4): 762; chains: 2; bounding box: 46×46×42 Å

Organism: NCBI:txid537013

Foldseek 3Di:
DDDDDFDFQWFWAQDPVGIKTFGDPVCLVVCPPVVVFFKKKWKFFLVVQPDDVLLPAQKDADFWPLDDRMDGCVLDQDCRHNGSIHIDIWGWPDADSVRGMTGTHDDPDDGGTTTGDMGGDDCVPHNDPDDDDDPSCRPADPDPVSNVPDPCVNTGPD/DDDDDFDFQWFWAQDPVGIKTFGDPVCLVVCPPVVVFFKKKWKFFLVVQPDPVLLPAQKDADFWPLDDRMDGCVLDQDCRHNGSIHIDIWGWPDADSVRGMTGTHDDPDDGGTTTGDMGGDDCVPHNDPDDDDDPSCRPADPDPVRNVPDPCVNTGPD